Protein AF-A0A6J4J0C6-F1 (afdb_monomer_lite)

InterPro domains:
  IPR027304 Trigger factor/SurA domain superfamily [SSF109998] (29-159)

Organism: NCBI:txid1135996

Radius of gyration: 25.75 Å; chains: 1; bounding box: 66×52×58 Å

Foldseek 3Di:
DDDDPDDVVPPVVVVVVVVPQDDVVQVQFPDDDPPDGHGVVNLVVLLVLLVVLLLVVVQVVCVVVVHHRDDDRDPVVSVVSSVVSSVLVNLLVVLVVVCVVVVNDDDLVNLVVVQVVVVHLCVVQPSPSGDSVVSSSVSSSVVSVVVVCVVCLLVDFDFDDDADDPDDVVVVVLVVVCVVPVVCNVVSRVVRVRDPRPGTPSD

Sequence (203 aa):
MRRLPAVLVSVVALLVLAGCGSGPDRVGAAAVVGDQVIPVEEIQARLRTAVPDLRVAVDQQNASQGTAPGAPIPPALLAQESRRLVTVRVLHTLIAEQSRRDGVVVSPAQVDAALARAGEAEAAARGSGFDPATIRELVGDQIAAAELGRRVFDRLTVTVDYAGTRDRASAEALAARVAADPARAAELFAAQGGGAGAAGLSL

pLDDT: mean 81.56, std 17.25, range [35.56, 97.5]

Structure (mmCIF, N/CA/C/O backbone):
data_AF-A0A6J4J0C6-F1
#
_entry.id   AF-A0A6J4J0C6-F1
#
loop_
_atom_site.group_PDB
_atom_site.id
_atom_site.type_symbol
_atom_site.label_atom_id
_atom_site.label_alt_id
_atom_site.label_comp_id
_atom_site.label_asym_id
_atom_site.label_entity_id
_atom_site.label_seq_id
_atom_site.pdbx_PDB_ins_code
_atom_site.Cartn_x
_atom_site.Cartn_y
_atom_site.Cartn_z
_atom_site.occupancy
_atom_site.B_iso_or_equiv
_atom_site.auth_seq_id
_atom_site.auth_comp_id
_atom_site.auth_asym_id
_atom_site.auth_atom_id
_atom_site.pdbx_PDB_model_num
ATOM 1 N N . MET A 1 1 ? -40.942 -38.488 -36.866 1.00 39.22 1 MET A N 1
ATOM 2 C CA . MET A 1 1 ? -40.080 -37.351 -37.274 1.00 39.22 1 MET A CA 1
ATOM 3 C C . MET A 1 1 ? -40.776 -36.075 -36.816 1.00 39.22 1 MET A C 1
ATOM 5 O O . MET A 1 1 ? -41.974 -36.017 -36.989 1.00 39.22 1 MET A O 1
ATOM 9 N N . ARG A 1 2 ? -40.186 -35.033 -36.241 1.00 41.50 2 ARG A N 1
ATOM 10 C CA . ARG A 1 2 ? -38.843 -34.729 -35.745 1.00 41.50 2 ARG A CA 1
ATOM 11 C C . ARG A 1 2 ? -39.020 -33.352 -35.072 1.00 41.50 2 ARG A C 1
ATOM 13 O O . ARG A 1 2 ? -39.516 -32.451 -35.724 1.00 41.50 2 ARG A O 1
ATOM 20 N N . ARG A 1 3 ? -38.698 -33.277 -33.775 1.00 46.16 3 ARG A N 1
ATOM 21 C CA . ARG A 1 3 ? -38.176 -32.142 -32.978 1.00 46.16 3 ARG A CA 1
ATOM 22 C C . ARG A 1 3 ? -38.535 -30.715 -33.421 1.00 46.16 3 ARG A C 1
ATOM 24 O O . ARG A 1 3 ? -38.139 -30.342 -34.513 1.00 46.16 3 ARG A O 1
ATOM 31 N N . LEU A 1 4 ? -39.081 -29.907 -32.498 1.00 42.84 4 LEU A N 1
ATOM 32 C CA . LEU A 1 4 ? -38.570 -28.560 -32.150 1.00 42.84 4 LEU A CA 1
ATOM 33 C C . LEU A 1 4 ? -39.415 -27.876 -31.042 1.00 42.84 4 LEU A C 1
ATOM 35 O O . LEU A 1 4 ? -40.305 -27.089 -31.345 1.00 42.84 4 LEU A O 1
ATOM 39 N N . PRO A 1 5 ? -39.094 -28.079 -29.751 1.00 49.22 5 PRO A N 1
ATOM 40 C CA . PRO A 1 5 ? -39.309 -27.076 -28.717 1.00 49.22 5 PRO A CA 1
ATOM 41 C C . PRO A 1 5 ? -37.927 -26.615 -28.236 1.00 49.22 5 PRO A C 1
ATOM 43 O O . PRO A 1 5 ? -37.417 -27.093 -27.229 1.00 49.22 5 PRO A O 1
ATOM 46 N N . ALA A 1 6 ? -37.246 -25.778 -29.020 1.00 49.50 6 ALA A N 1
ATOM 47 C CA . ALA A 1 6 ? -35.872 -25.363 -28.707 1.00 49.50 6 ALA A CA 1
ATOM 48 C C . ALA A 1 6 ? -35.544 -23.935 -29.169 1.00 49.50 6 ALA A C 1
ATOM 50 O O . ALA A 1 6 ? -34.407 -23.654 -29.528 1.00 49.50 6 ALA A O 1
ATOM 51 N N . VAL A 1 7 ? -36.531 -23.033 -29.196 1.00 50.28 7 VAL A N 1
ATOM 52 C CA . VAL A 1 7 ? -36.285 -21.627 -29.582 1.00 50.28 7 VAL A CA 1
ATOM 53 C C . VAL A 1 7 ? -36.658 -20.630 -28.478 1.00 50.28 7 VAL A C 1
ATOM 55 O O . VAL A 1 7 ? -36.155 -19.514 -28.483 1.00 50.28 7 VAL A O 1
ATOM 58 N N . LEU A 1 8 ? -37.434 -21.022 -27.457 1.00 45.69 8 LEU A N 1
ATOM 59 C CA . LEU A 1 8 ? -37.843 -20.078 -26.404 1.00 45.69 8 LEU A CA 1
ATOM 60 C C . LEU A 1 8 ? -36.870 -19.943 -25.217 1.00 45.69 8 LEU A C 1
ATOM 62 O O . LEU A 1 8 ? -37.030 -19.035 -24.411 1.00 45.69 8 LEU A O 1
ATOM 66 N N . VAL A 1 9 ? -35.856 -20.807 -25.099 1.00 50.06 9 VAL A N 1
ATOM 67 C CA . VAL A 1 9 ? -34.903 -20.774 -23.965 1.00 50.06 9 VAL A CA 1
ATOM 68 C C . VAL A 1 9 ? -33.715 -19.833 -24.231 1.00 50.06 9 VAL A C 1
ATOM 70 O O . VAL A 1 9 ? -33.003 -19.440 -23.311 1.00 50.06 9 VAL A O 1
ATOM 73 N N . SER A 1 10 ? -33.523 -19.392 -25.475 1.00 46.12 10 SER A N 1
ATOM 74 C CA . SER A 1 10 ? -32.315 -18.663 -25.884 1.00 46.12 10 SER A CA 1
ATOM 75 C C . SER A 1 10 ? -32.323 -17.170 -25.532 1.00 46.12 10 SER A C 1
ATOM 77 O O . SER A 1 10 ? -31.259 -16.565 -25.468 1.00 46.12 10 SER A O 1
ATOM 79 N N . VAL A 1 11 ? -33.490 -16.556 -25.295 1.00 50.84 11 VAL A N 1
ATOM 80 C CA . VAL A 1 11 ? -33.579 -15.098 -25.063 1.00 50.84 11 VAL A CA 1
ATOM 81 C C . VAL A 1 11 ? -33.380 -14.729 -23.588 1.00 50.84 11 VAL A C 1
ATOM 83 O O . VAL A 1 11 ? -32.837 -13.669 -23.291 1.00 50.84 11 VAL A O 1
ATOM 86 N N . VAL A 1 12 ? -33.709 -15.621 -22.647 1.00 50.47 12 VAL A N 1
ATOM 87 C CA . VAL A 1 12 ? -33.483 -15.364 -21.209 1.00 50.47 12 VAL A CA 1
ATOM 88 C C . VAL A 1 12 ? -32.003 -15.522 -20.835 1.00 50.47 12 VAL A C 1
ATOM 90 O O . VAL A 1 12 ? -31.505 -14.793 -19.984 1.00 50.47 12 VAL A O 1
ATOM 93 N N . ALA A 1 13 ? -31.256 -16.391 -21.525 1.00 48.09 13 ALA A N 1
ATOM 94 C CA . ALA A 1 13 ? -29.824 -16.576 -21.273 1.00 48.09 13 ALA A CA 1
ATOM 95 C C . ALA A 1 13 ? -28.965 -15.358 -21.676 1.00 48.09 13 ALA A C 1
ATOM 97 O O . ALA A 1 13 ? -27.902 -15.145 -21.100 1.00 48.09 13 ALA A O 1
ATOM 98 N N . LEU A 1 14 ? -29.431 -14.522 -22.611 1.00 47.88 14 LEU A N 1
ATOM 99 C CA . LEU A 1 14 ? -28.715 -13.311 -23.038 1.00 47.88 14 LEU A CA 1
ATOM 100 C C . LEU A 1 14 ? -28.899 -12.119 -22.084 1.00 47.88 14 LEU A C 1
ATOM 102 O O . LEU A 1 14 ? -28.069 -11.216 -22.086 1.00 47.88 14 LEU A O 1
ATOM 106 N N . LEU A 1 15 ? -29.923 -12.133 -21.223 1.00 49.53 15 LEU A N 1
ATOM 107 C CA . LEU A 1 15 ? -30.125 -11.102 -20.194 1.00 49.53 15 LEU A CA 1
ATOM 108 C C . LEU A 1 15 ? -29.334 -11.368 -18.907 1.00 49.53 15 LEU A C 1
ATOM 110 O O . LEU A 1 15 ? -29.063 -10.434 -18.159 1.00 49.53 15 LEU A O 1
ATOM 114 N N . VAL A 1 16 ? -28.896 -12.609 -18.669 1.00 52.47 16 VAL A N 1
ATOM 115 C CA . VAL A 1 16 ? -28.071 -12.943 -17.493 1.00 52.47 16 VAL A CA 1
ATOM 116 C C . VAL A 1 16 ? -26.576 -12.698 -17.753 1.00 52.47 16 VAL A C 1
ATOM 118 O O . VAL A 1 16 ? -25.822 -12.471 -16.811 1.00 52.47 16 VAL A O 1
ATOM 121 N N . LEU A 1 17 ? -26.136 -12.628 -19.018 1.00 46.81 17 LEU A N 1
ATOM 122 C CA . LEU A 1 17 ? -24.751 -12.258 -19.355 1.00 46.81 17 LEU A CA 1
ATOM 123 C C . LEU A 1 17 ? -24.472 -10.743 -19.316 1.00 46.81 17 LEU A C 1
ATOM 125 O O . LEU A 1 17 ? -23.311 -10.347 -19.351 1.00 46.81 17 LEU A O 1
ATOM 129 N N . ALA A 1 18 ? -25.497 -9.899 -19.169 1.00 52.06 18 ALA A N 1
ATOM 130 C CA . ALA A 1 18 ? -25.337 -8.465 -18.894 1.00 52.06 18 ALA A CA 1
ATOM 131 C C . ALA A 1 18 ? -25.282 -8.144 -17.380 1.00 52.06 18 ALA A C 1
ATOM 133 O O . ALA A 1 18 ? -25.372 -6.987 -16.976 1.00 52.06 18 ALA A O 1
ATOM 134 N N . GLY A 1 19 ? -25.156 -9.171 -16.529 1.00 46.69 19 GLY A N 1
ATOM 135 C CA . GLY A 1 19 ? -25.290 -9.076 -15.073 1.00 46.69 19 GLY A CA 1
ATOM 136 C C . GLY A 1 19 ? -23.993 -9.023 -14.257 1.00 46.69 19 GLY A C 1
ATOM 137 O O . GLY A 1 19 ? -24.065 -9.159 -13.041 1.00 46.69 19 GLY A O 1
ATOM 138 N N . CYS A 1 20 ? -22.818 -8.816 -14.862 1.00 58.88 20 CYS A N 1
ATOM 139 C CA . CYS A 1 20 ? -21.564 -8.596 -14.123 1.00 58.88 20 CYS A CA 1
ATOM 140 C C . CYS A 1 20 ? -21.031 -7.169 -14.345 1.00 58.88 20 CYS A C 1
ATOM 142 O O . CYS A 1 20 ? -20.021 -6.968 -15.008 1.00 58.88 20 CYS A O 1
ATOM 144 N N . GLY A 1 21 ? -21.702 -6.163 -13.771 1.00 46.94 21 GLY A N 1
ATOM 145 C CA . GLY A 1 21 ? -21.047 -4.888 -13.432 1.00 46.94 21 GLY A CA 1
ATOM 146 C C . GLY A 1 21 ? -21.276 -3.668 -14.332 1.00 46.94 21 GLY A C 1
ATOM 147 O O . GLY A 1 21 ? -20.544 -2.695 -14.179 1.00 46.94 21 GLY A O 1
ATOM 148 N N . SER A 1 22 ? -22.275 -3.643 -15.214 1.00 49.81 22 SER A N 1
ATOM 149 C CA . SER A 1 22 ? -22.559 -2.475 -16.067 1.00 49.81 22 SER A CA 1
ATOM 150 C C . SER A 1 22 ? -23.798 -1.696 -15.607 1.00 49.81 22 SER A C 1
ATOM 152 O O . SER A 1 22 ? -24.859 -1.765 -16.224 1.00 49.81 22 SER A O 1
ATOM 154 N N . GLY A 1 23 ? -23.659 -0.952 -14.509 1.00 51.12 23 GLY A N 1
ATOM 155 C CA . GLY A 1 23 ? -24.473 0.247 -14.278 1.00 51.12 23 GLY A CA 1
ATOM 156 C C . GLY A 1 23 ? -23.767 1.462 -14.902 1.00 51.12 23 GLY A C 1
ATOM 157 O O . GLY A 1 23 ? -22.535 1.444 -14.966 1.00 51.12 23 GLY A O 1
ATOM 158 N N . PRO A 1 24 ? -24.486 2.505 -15.357 1.00 53.94 24 PRO A N 1
ATOM 159 C CA . PRO A 1 24 ? -23.884 3.702 -15.964 1.00 53.94 24 PRO A CA 1
ATOM 160 C C . PRO A 1 24 ? -22.833 4.385 -15.066 1.00 53.94 24 PRO A C 1
ATOM 162 O O . PRO A 1 24 ? -21.880 4.954 -15.587 1.00 53.94 24 PRO A O 1
ATOM 165 N N . ASP A 1 25 ? -22.920 4.211 -13.743 1.00 53.59 25 ASP A N 1
ATOM 166 C CA . ASP A 1 25 ? -21.968 4.746 -12.753 1.00 53.59 25 ASP A CA 1
ATOM 167 C C . ASP A 1 25 ? -20.649 3.951 -12.615 1.00 53.59 25 ASP A C 1
ATOM 169 O O . ASP A 1 25 ? -19.835 4.238 -11.739 1.00 53.59 25 ASP A O 1
ATOM 173 N N . ARG A 1 26 ? -20.424 2.911 -13.435 1.00 61.72 26 ARG A N 1
ATOM 174 C CA . ARG A 1 26 ? -19.223 2.042 -13.372 1.00 61.72 26 ARG A CA 1
ATOM 175 C C . ARG A 1 26 ? -18.297 2.178 -14.581 1.00 61.72 26 ARG A C 1
ATOM 177 O O . ARG A 1 26 ? -17.225 1.571 -14.611 1.00 61.72 26 ARG A O 1
ATOM 184 N N . VAL A 1 27 ? -18.693 2.963 -15.579 1.00 72.50 27 VAL A N 1
ATOM 185 C CA . VAL A 1 27 ? -17.840 3.289 -16.727 1.00 72.50 27 VAL A CA 1
ATOM 186 C C . VAL A 1 27 ? -16.704 4.190 -16.235 1.00 72.50 27 VAL A C 1
ATOM 188 O O . VAL A 1 27 ? -16.960 5.211 -15.610 1.00 72.50 27 VAL A O 1
ATOM 191 N N . GLY A 1 28 ? -15.451 3.799 -16.481 1.00 79.31 28 GLY A N 1
ATOM 192 C CA . GLY A 1 28 ? -14.279 4.532 -15.979 1.00 79.31 28 GLY A CA 1
ATOM 193 C C . GLY A 1 28 ? -13.844 4.153 -14.558 1.00 79.31 28 GLY A C 1
ATOM 194 O O . GLY A 1 28 ? -12.989 4.820 -13.988 1.00 79.31 28 GLY A O 1
ATOM 195 N N . ALA A 1 29 ? -14.374 3.073 -13.976 1.00 86.06 29 ALA A N 1
ATOM 196 C CA . ALA A 1 29 ? -13.896 2.559 -12.694 1.00 86.06 29 ALA A CA 1
ATOM 197 C C . ALA A 1 29 ? -12.587 1.762 -12.852 1.00 86.06 29 ALA A C 1
ATOM 199 O O . ALA A 1 29 ? -12.510 0.822 -13.642 1.00 86.06 29 ALA A O 1
ATOM 200 N N . ALA A 1 30 ? -11.570 2.098 -12.059 1.00 87.44 30 ALA A N 1
ATOM 201 C CA . ALA A 1 30 ? -10.378 1.272 -11.873 1.00 87.44 30 ALA A CA 1
ATOM 202 C C . ALA A 1 30 ? -10.638 0.123 -10.889 1.00 87.44 30 ALA A C 1
ATOM 204 O O . ALA A 1 30 ? -10.092 -0.967 -11.047 1.00 87.44 30 ALA A O 1
ATOM 205 N N . ALA A 1 31 ? -11.477 0.365 -9.879 1.00 89.44 31 ALA A N 1
ATOM 206 C CA . ALA A 1 31 ? -11.954 -0.640 -8.937 1.00 89.44 31 ALA A CA 1
ATOM 207 C C . ALA A 1 31 ? -13.282 -0.197 -8.303 1.00 89.44 31 ALA A C 1
ATOM 209 O O . ALA A 1 31 ? -13.615 0.988 -8.291 1.00 89.44 31 ALA A O 1
ATOM 210 N N . VAL A 1 32 ? -14.039 -1.150 -7.758 1.00 87.06 32 VAL A N 1
ATOM 211 C CA . VAL A 1 32 ? -15.246 -0.878 -6.965 1.00 87.06 32 VAL A CA 1
ATOM 212 C C . VAL A 1 32 ? -15.156 -1.658 -5.659 1.00 87.06 32 VAL A C 1
ATOM 214 O O . VAL A 1 32 ? -14.929 -2.867 -5.683 1.00 87.06 32 VAL A O 1
ATOM 217 N N . VAL A 1 33 ? -15.337 -0.973 -4.531 1.00 86.69 33 VAL A N 1
ATOM 218 C CA . VAL A 1 33 ? -15.274 -1.544 -3.181 1.00 86.69 33 VAL A CA 1
ATOM 219 C C . VAL A 1 33 ? -16.583 -1.228 -2.466 1.00 86.69 33 VAL A C 1
ATOM 221 O O . VAL A 1 33 ? -16.817 -0.096 -2.057 1.00 86.69 33 VAL A O 1
ATOM 224 N N . GLY A 1 34 ? -17.456 -2.229 -2.336 1.00 85.50 34 GLY A N 1
ATOM 225 C CA . GLY A 1 34 ? -18.811 -2.014 -1.824 1.00 85.50 34 GLY A CA 1
ATOM 226 C C . GLY A 1 34 ? -19.603 -1.066 -2.730 1.00 85.50 34 GLY A C 1
ATOM 227 O O . GLY A 1 34 ? -19.852 -1.384 -3.896 1.00 85.50 34 GLY A O 1
ATOM 228 N N . ASP A 1 35 ? -19.987 0.083 -2.183 1.00 85.62 35 ASP A N 1
ATOM 229 C CA . ASP A 1 35 ? -20.657 1.192 -2.866 1.00 85.62 35 ASP A CA 1
ATOM 230 C C . ASP A 1 35 ? -19.689 2.275 -3.381 1.00 85.62 35 ASP A C 1
ATOM 232 O O . ASP A 1 35 ? -20.104 3.166 -4.121 1.00 85.62 35 ASP A O 1
ATOM 236 N N . GLN A 1 36 ? -18.398 2.193 -3.047 1.00 87.00 36 GLN A N 1
ATOM 237 C CA . GLN A 1 36 ? -17.400 3.170 -3.471 1.00 87.00 36 GLN A CA 1
ATOM 238 C C . GLN A 1 36 ? -16.774 2.802 -4.814 1.00 87.00 36 GLN A C 1
ATOM 240 O O . GLN A 1 36 ? -16.287 1.687 -5.016 1.00 87.00 36 GLN A O 1
ATOM 245 N N . VAL A 1 37 ? -16.734 3.773 -5.725 1.00 89.56 37 VAL A N 1
ATOM 246 C CA . VAL A 1 37 ? -16.067 3.657 -7.023 1.00 89.56 37 VAL A CA 1
ATOM 247 C C . VAL A 1 37 ? -14.721 4.369 -6.959 1.00 89.56 37 VAL A C 1
ATOM 249 O O . VAL A 1 37 ? -14.646 5.535 -6.582 1.00 89.56 37 VAL A O 1
ATOM 252 N N . ILE A 1 38 ? -13.661 3.668 -7.354 1.00 90.38 38 ILE A N 1
ATOM 253 C CA . ILE A 1 38 ? -12.323 4.230 -7.538 1.00 90.38 38 ILE A CA 1
ATOM 254 C C . ILE A 1 38 ? -12.170 4.531 -9.033 1.00 90.38 38 ILE A C 1
ATOM 256 O O . ILE A 1 38 ? -12.097 3.582 -9.819 1.00 90.38 38 ILE A O 1
ATOM 260 N N . PRO A 1 39 ? -12.141 5.805 -9.456 1.00 93.19 39 PRO A N 1
ATOM 261 C CA . PRO A 1 39 ? -12.090 6.160 -10.870 1.00 93.19 39 PRO A CA 1
ATOM 262 C C . PRO A 1 39 ? -10.685 5.968 -11.458 1.00 93.19 39 PRO A C 1
ATOM 264 O O . PRO A 1 39 ? -9.669 6.144 -10.779 1.00 93.19 39 PRO A O 1
ATOM 267 N N . VAL A 1 40 ? -10.613 5.633 -12.747 1.00 92.69 40 VAL A N 1
ATOM 268 C CA . VAL A 1 40 ? -9.353 5.500 -13.498 1.00 92.69 40 VAL A CA 1
ATOM 269 C C . VAL A 1 40 ? -8.580 6.817 -13.505 1.00 92.69 40 VAL A C 1
ATOM 271 O O . VAL A 1 40 ? -7.353 6.806 -13.428 1.00 92.69 40 VAL A O 1
ATOM 274 N N . GLU A 1 41 ? -9.275 7.949 -13.532 1.00 93.31 41 GLU A N 1
ATOM 275 C CA . GLU A 1 41 ? -8.688 9.288 -13.541 1.00 93.31 41 GLU A CA 1
ATOM 276 C C . GLU A 1 41 ? -7.859 9.558 -12.278 1.00 93.31 41 GLU A C 1
ATOM 278 O O . GLU A 1 41 ? -6.794 10.176 -12.365 1.00 93.31 41 GLU A O 1
ATOM 283 N N . GLU A 1 42 ? -8.297 9.053 -11.117 1.00 92.62 42 GLU A N 1
ATOM 284 C CA . GLU A 1 42 ? -7.536 9.158 -9.865 1.00 92.62 42 GLU A CA 1
ATOM 285 C C . GLU A 1 42 ? -6.214 8.387 -9.980 1.00 92.62 42 GLU A C 1
ATOM 287 O O . GLU A 1 42 ? -5.144 8.913 -9.666 1.00 92.62 42 GLU A O 1
ATOM 292 N N . ILE A 1 43 ? -6.266 7.158 -10.499 1.00 93.81 43 ILE A N 1
ATOM 293 C CA . ILE A 1 43 ? -5.076 6.319 -10.685 1.00 93.81 43 ILE A CA 1
ATOM 294 C C . ILE A 1 43 ? -4.120 6.949 -11.696 1.00 93.81 43 ILE A C 1
ATOM 296 O O . ILE A 1 43 ? -2.913 6.981 -11.467 1.00 93.81 43 ILE A O 1
ATOM 300 N N . GLN A 1 44 ? -4.641 7.508 -12.788 1.00 93.19 44 GLN A N 1
ATOM 301 C CA . GLN A 1 44 ? -3.835 8.220 -13.777 1.00 93.19 44 GLN A CA 1
ATOM 302 C C . GLN A 1 44 ? -3.180 9.479 -13.197 1.00 93.19 44 GLN A C 1
ATOM 304 O O . GLN A 1 44 ? -2.055 9.806 -13.576 1.00 93.19 44 GLN A O 1
ATOM 309 N N . ALA A 1 45 ? -3.856 10.198 -12.296 1.00 93.25 45 ALA A N 1
ATOM 310 C CA . ALA A 1 45 ? -3.275 11.345 -11.604 1.00 93.25 45 ALA A CA 1
ATOM 311 C C . ALA A 1 45 ? -2.123 10.924 -10.686 1.00 93.25 45 ALA A C 1
ATOM 313 O O . ALA A 1 45 ? -1.032 11.480 -10.797 1.00 93.25 45 ALA A O 1
ATOM 314 N N . ARG A 1 46 ? -2.326 9.886 -9.867 1.00 92.75 46 ARG A N 1
ATOM 315 C CA . ARG A 1 46 ? -1.271 9.329 -9.006 1.00 92.75 46 ARG A CA 1
ATOM 316 C C . ARG A 1 46 ? -0.100 8.775 -9.823 1.00 92.75 46 ARG A C 1
ATOM 318 O O . ARG A 1 46 ? 1.053 9.007 -9.481 1.00 92.75 46 ARG A O 1
ATOM 325 N N . LEU A 1 47 ? -0.374 8.123 -10.954 1.00 94.25 47 LEU A N 1
ATOM 326 C CA . LEU A 1 47 ? 0.674 7.632 -11.848 1.00 94.25 47 LEU A CA 1
ATOM 327 C C . LEU A 1 47 ? 1.505 8.784 -12.422 1.00 94.25 47 LEU A C 1
ATOM 329 O O . LEU A 1 47 ? 2.725 8.674 -12.486 1.00 94.25 47 LEU A O 1
ATOM 333 N N . ARG A 1 48 ? 0.878 9.908 -12.794 1.00 94.31 48 ARG A N 1
ATOM 334 C CA . ARG A 1 48 ? 1.602 11.113 -13.237 1.00 94.31 48 ARG A CA 1
ATOM 335 C C . ARG A 1 48 ? 2.537 11.655 -12.153 1.00 94.31 48 ARG A C 1
ATOM 337 O O . ARG A 1 48 ? 3.642 12.066 -12.492 1.00 94.31 48 ARG A O 1
ATOM 344 N N . THR A 1 49 ? 2.129 11.605 -10.885 1.00 92.69 49 THR A N 1
ATOM 345 C CA . THR A 1 49 ? 2.988 11.949 -9.739 1.00 92.69 49 THR A CA 1
ATOM 346 C C . THR A 1 49 ? 4.163 10.979 -9.587 1.00 92.69 49 THR A C 1
ATOM 348 O O . THR A 1 49 ? 5.266 11.416 -9.283 1.00 92.69 49 THR A O 1
ATOM 351 N N . ALA A 1 50 ? 3.960 9.686 -9.856 1.00 92.25 50 ALA A N 1
ATOM 352 C CA . ALA A 1 50 ? 4.996 8.661 -9.721 1.00 92.25 50 ALA A CA 1
ATOM 353 C C . ALA A 1 50 ? 6.022 8.641 -10.873 1.00 92.25 50 ALA A C 1
ATOM 355 O O . ALA A 1 50 ? 7.158 8.206 -10.690 1.00 92.25 50 ALA A O 1
ATOM 356 N N . VAL A 1 51 ? 5.646 9.096 -12.075 1.00 94.19 51 VAL A N 1
ATOM 357 C CA . VAL A 1 51 ? 6.484 9.015 -13.290 1.00 94.19 51 VAL A CA 1
ATOM 358 C C . VAL A 1 51 ? 7.903 9.591 -13.130 1.00 94.19 51 VAL A C 1
ATOM 360 O O . VAL A 1 51 ? 8.831 8.949 -13.630 1.00 94.19 51 VAL A O 1
ATOM 363 N N . PRO A 1 52 ? 8.128 10.750 -12.481 1.00 92.75 52 PRO A N 1
ATOM 364 C CA . PRO A 1 52 ? 9.476 11.266 -12.247 1.00 92.75 52 PRO A CA 1
ATOM 365 C C . PRO A 1 52 ? 10.359 10.297 -11.450 1.00 92.75 52 PRO A C 1
ATOM 367 O O . PRO A 1 52 ? 11.487 10.028 -11.859 1.00 92.75 52 PRO A O 1
ATOM 370 N N . ASP A 1 53 ? 9.830 9.703 -10.381 1.00 91.06 53 ASP A N 1
ATOM 371 C CA . ASP A 1 53 ? 10.562 8.733 -9.559 1.00 91.06 53 ASP A CA 1
ATOM 372 C C . ASP A 1 53 ? 10.833 7.438 -10.337 1.00 91.06 53 ASP A C 1
ATOM 374 O O . ASP A 1 53 ? 11.950 6.914 -10.321 1.00 91.06 53 ASP A O 1
ATOM 378 N N . LEU A 1 54 ? 9.847 6.960 -11.108 1.00 91.25 54 LEU A N 1
ATOM 379 C CA . LEU A 1 54 ? 10.031 5.813 -12.003 1.00 91.25 54 LEU A CA 1
ATOM 380 C C . LEU A 1 54 ? 11.128 6.070 -13.040 1.00 91.25 54 LEU A C 1
ATOM 382 O O . LEU A 1 54 ? 11.890 5.161 -13.365 1.00 91.25 54 LEU A O 1
ATOM 386 N N . ARG A 1 55 ? 11.220 7.296 -13.569 1.00 92.19 55 ARG A N 1
ATOM 387 C CA . ARG A 1 55 ? 12.270 7.671 -14.522 1.00 92.19 55 ARG A CA 1
ATOM 388 C C . ARG A 1 55 ? 13.646 7.546 -13.888 1.00 92.19 55 ARG A C 1
ATOM 390 O O . ARG A 1 55 ? 14.516 6.915 -14.477 1.00 92.19 55 ARG A O 1
ATOM 397 N N . VAL A 1 56 ? 13.813 8.100 -12.688 1.00 90.69 56 VAL A N 1
ATOM 398 C CA . VAL A 1 56 ? 15.072 8.021 -11.939 1.00 90.69 56 VAL A CA 1
ATOM 399 C C . VAL A 1 56 ? 15.461 6.562 -11.697 1.00 90.69 56 VAL A C 1
ATOM 401 O O . VAL A 1 56 ? 16.606 6.192 -11.948 1.00 90.69 56 VAL A O 1
ATOM 404 N N . ALA A 1 57 ? 14.514 5.714 -11.284 1.00 88.31 57 ALA A N 1
ATOM 405 C CA . ALA A 1 57 ? 14.768 4.290 -11.069 1.00 88.31 57 ALA A CA 1
ATOM 406 C C . ALA A 1 57 ? 15.195 3.565 -12.360 1.00 88.31 57 ALA A C 1
ATOM 408 O O . ALA A 1 57 ? 16.154 2.791 -12.352 1.00 88.31 57 ALA A O 1
ATOM 409 N N . VAL A 1 58 ? 14.526 3.846 -13.485 1.00 91.00 58 VAL A N 1
ATOM 410 C CA . VAL A 1 58 ? 14.883 3.286 -14.799 1.00 91.00 58 VAL A CA 1
ATOM 411 C C . VAL A 1 58 ? 16.272 3.750 -15.236 1.00 91.00 58 VAL A C 1
ATOM 413 O O . VAL A 1 58 ? 17.074 2.929 -15.674 1.00 91.00 58 VAL A O 1
ATOM 416 N N . ASP A 1 59 ? 16.593 5.033 -15.087 1.00 91.56 59 ASP A N 1
ATOM 417 C CA . ASP A 1 59 ? 17.902 5.569 -15.467 1.00 91.56 59 ASP A CA 1
ATOM 418 C C . ASP A 1 59 ? 19.031 4.982 -14.606 1.00 91.56 59 ASP A C 1
ATOM 420 O O . ASP A 1 59 ? 20.085 4.630 -15.136 1.00 91.56 59 ASP A O 1
ATOM 424 N N . GLN A 1 60 ? 18.804 4.781 -13.305 1.00 89.44 60 GLN A N 1
ATOM 425 C CA . GLN A 1 60 ? 19.756 4.099 -12.419 1.00 89.44 60 GLN A CA 1
ATOM 426 C C . GLN A 1 60 ? 19.977 2.635 -12.827 1.00 89.44 60 GLN A C 1
ATOM 428 O O . GLN A 1 60 ? 21.116 2.165 -12.873 1.00 89.44 60 GLN A O 1
ATOM 433 N N . GLN A 1 61 ? 18.902 1.919 -13.165 1.00 87.94 61 GLN A N 1
ATOM 434 C CA . GLN A 1 61 ? 18.981 0.540 -13.647 1.00 87.94 61 GLN A CA 1
ATOM 435 C C . GLN A 1 61 ? 19.653 0.437 -15.028 1.00 87.94 61 GLN A C 1
ATOM 437 O O . GLN A 1 61 ? 20.314 -0.557 -15.329 1.00 87.94 61 GLN A O 1
ATOM 442 N N . ASN A 1 62 ? 19.492 1.441 -15.884 1.00 89.38 62 ASN A N 1
ATOM 443 C CA . ASN A 1 62 ? 20.153 1.494 -17.185 1.00 89.38 62 ASN A CA 1
ATOM 444 C C . ASN A 1 62 ? 21.645 1.799 -17.038 1.00 89.38 62 ASN A C 1
ATOM 446 O O . ASN A 1 62 ? 22.468 1.147 -17.682 1.00 89.38 62 ASN A O 1
ATOM 450 N N . ALA A 1 63 ? 22.003 2.723 -16.144 1.00 89.00 63 ALA A N 1
ATOM 451 C CA . ALA A 1 63 ? 23.390 3.063 -15.853 1.00 89.00 63 ALA A CA 1
ATOM 452 C C . ALA A 1 63 ? 24.181 1.850 -15.334 1.00 89.00 63 ALA A C 1
ATOM 454 O O . ALA A 1 63 ? 25.313 1.631 -15.765 1.00 89.00 63 ALA A O 1
ATOM 455 N N . SER A 1 64 ? 23.578 1.008 -14.483 1.00 88.88 64 SER A N 1
ATOM 456 C CA . SER A 1 64 ? 24.215 -0.233 -14.009 1.00 88.88 64 SER A CA 1
ATOM 457 C C . SER A 1 64 ? 24.411 -1.285 -15.110 1.00 88.88 64 SER A C 1
ATOM 459 O O . SER A 1 64 ? 25.251 -2.171 -14.970 1.00 88.88 64 SER A O 1
ATOM 461 N N . GLN A 1 65 ? 23.694 -1.156 -16.228 1.00 88.50 65 GLN A N 1
ATOM 462 C CA . GLN A 1 65 ? 23.817 -1.993 -17.424 1.00 88.50 65 GLN A CA 1
ATOM 463 C C . GLN A 1 65 ? 24.625 -1.315 -18.550 1.00 88.50 65 GLN A C 1
ATOM 465 O O . GLN A 1 65 ? 24.640 -1.807 -19.676 1.00 88.50 65 GLN A O 1
ATOM 470 N N . GLY A 1 66 ? 25.282 -0.178 -18.283 1.00 85.75 66 GLY A N 1
ATOM 471 C CA . GLY A 1 66 ? 26.077 0.556 -19.277 1.00 85.75 66 GLY A CA 1
ATOM 472 C C . GLY A 1 66 ? 25.252 1.253 -20.366 1.00 85.75 66 GLY A C 1
ATOM 473 O O . GLY A 1 66 ? 25.786 1.604 -21.416 1.00 85.75 66 GLY A O 1
ATOM 474 N N . THR A 1 67 ? 23.952 1.448 -20.137 1.00 86.94 67 THR A N 1
ATOM 475 C CA . THR A 1 67 ? 23.034 2.122 -21.064 1.00 86.94 67 THR A CA 1
ATOM 476 C C . THR A 1 67 ? 22.891 3.599 -20.689 1.00 86.94 67 THR A C 1
ATOM 478 O O . THR A 1 67 ? 22.804 3.943 -19.511 1.00 86.94 67 THR A O 1
ATOM 481 N N . ALA A 1 68 ? 22.864 4.485 -21.691 1.00 81.44 68 ALA A N 1
ATOM 482 C CA . ALA A 1 68 ? 22.705 5.923 -21.477 1.00 81.44 68 ALA A CA 1
ATOM 483 C C . ALA A 1 68 ? 21.322 6.271 -20.873 1.00 81.44 68 ALA A C 1
ATOM 485 O O . ALA A 1 68 ? 20.329 5.614 -21.204 1.00 81.44 68 ALA A O 1
ATOM 486 N N . PRO A 1 69 ? 21.236 7.305 -20.013 1.00 85.69 69 PRO A N 1
ATOM 487 C CA . PRO A 1 69 ? 19.971 7.753 -19.431 1.00 85.69 69 PRO A CA 1
ATOM 488 C C . PRO A 1 69 ? 19.014 8.320 -20.491 1.00 85.69 69 PRO A C 1
ATOM 490 O O . PRO A 1 69 ? 19.436 8.752 -21.565 1.00 85.69 69 PRO A O 1
ATOM 493 N N . GLY A 1 70 ? 17.717 8.349 -20.175 1.00 82.81 70 GLY A N 1
ATOM 494 C CA . GLY A 1 70 ? 16.676 8.919 -21.041 1.00 82.81 70 GLY A CA 1
ATOM 495 C C . GLY A 1 70 ? 15.903 7.901 -21.885 1.00 82.81 70 GLY A C 1
ATOM 496 O O . GLY A 1 70 ? 15.052 8.291 -22.690 1.00 82.81 70 GLY A O 1
ATOM 497 N N . ALA A 1 71 ? 16.135 6.600 -21.691 1.00 85.12 71 ALA A N 1
ATOM 498 C CA . ALA A 1 71 ? 15.331 5.557 -22.325 1.00 85.12 71 ALA A CA 1
ATOM 499 C C . ALA A 1 71 ? 13.852 5.646 -21.879 1.00 85.12 71 ALA A C 1
ATOM 501 O O . ALA A 1 71 ? 13.591 5.962 -20.714 1.00 85.12 71 ALA A O 1
ATOM 502 N N . PRO A 1 72 ? 12.866 5.374 -22.760 1.00 88.00 72 PRO A N 1
ATOM 503 C CA . PRO A 1 72 ? 11.446 5.346 -22.398 1.00 88.00 72 PRO A CA 1
ATOM 504 C C . PRO A 1 72 ? 11.151 4.396 -21.228 1.00 88.00 72 PRO A C 1
ATOM 506 O O . PRO A 1 72 ? 11.739 3.320 -21.142 1.00 88.00 72 PRO A O 1
ATOM 509 N N . ILE A 1 73 ? 10.201 4.759 -20.354 1.00 90.69 73 ILE A N 1
ATOM 510 C CA . ILE A 1 73 ? 9.750 3.853 -19.287 1.00 90.69 73 ILE A CA 1
ATOM 511 C C . ILE A 1 73 ? 9.068 2.642 -19.944 1.00 90.69 73 ILE A C 1
ATOM 513 O O . ILE A 1 73 ? 8.150 2.836 -20.749 1.00 90.69 73 ILE A O 1
ATOM 517 N N . PRO A 1 74 ? 9.465 1.402 -19.607 1.00 91.31 74 PRO A N 1
ATOM 518 C CA . PRO A 1 74 ? 8.843 0.210 -20.166 1.00 91.31 74 PRO A CA 1
ATOM 519 C C . PRO A 1 74 ? 7.334 0.150 -19.863 1.00 91.31 74 PRO A C 1
ATOM 521 O O . PRO A 1 74 ? 6.939 0.367 -18.712 1.00 91.31 74 PRO A O 1
ATOM 524 N N . PRO A 1 75 ? 6.474 -0.238 -20.827 1.00 92.00 75 PRO A N 1
ATOM 525 C CA . PRO A 1 75 ? 5.034 -0.382 -20.591 1.00 92.00 75 PRO A CA 1
ATOM 526 C C . PRO A 1 75 ? 4.697 -1.338 -19.439 1.00 92.00 75 PRO A C 1
ATOM 528 O O . PRO A 1 75 ? 3.754 -1.106 -18.686 1.00 92.00 75 PRO A O 1
ATOM 531 N N . ALA A 1 76 ? 5.498 -2.394 -19.263 1.00 91.56 76 ALA A N 1
ATOM 532 C CA . ALA A 1 76 ? 5.335 -3.353 -18.173 1.00 91.56 76 ALA A CA 1
ATOM 533 C C . ALA A 1 76 ? 5.505 -2.708 -16.787 1.00 91.56 76 ALA A C 1
ATOM 535 O O . ALA A 1 76 ? 4.767 -3.045 -15.861 1.00 91.56 76 ALA A O 1
ATOM 536 N N . LEU A 1 77 ? 6.431 -1.755 -16.661 1.00 91.62 77 LEU A N 1
ATOM 537 C CA . LEU A 1 77 ? 6.706 -1.053 -15.411 1.00 91.62 77 LEU A CA 1
ATOM 538 C C . LEU A 1 77 ? 5.587 -0.053 -15.086 1.00 91.62 77 LEU A C 1
ATOM 540 O O . LEU A 1 77 ? 5.113 -0.016 -13.955 1.00 91.62 77 LEU A O 1
ATOM 544 N N . LEU A 1 78 ? 5.062 0.658 -16.090 1.00 93.19 78 LEU A N 1
ATOM 545 C CA . LEU A 1 78 ? 3.863 1.494 -15.925 1.00 93.19 78 LEU A CA 1
ATOM 546 C C . LEU A 1 78 ? 2.636 0.669 -15.513 1.00 93.19 78 LEU A C 1
ATOM 548 O O . LEU A 1 78 ? 1.873 1.081 -14.640 1.00 93.19 78 LEU A O 1
ATOM 552 N N . ALA A 1 79 ? 2.448 -0.512 -16.111 1.00 91.62 79 ALA A N 1
ATOM 553 C CA . ALA A 1 79 ? 1.361 -1.417 -15.745 1.00 91.62 79 ALA A CA 1
ATOM 554 C C . ALA A 1 79 ? 1.519 -1.958 -14.314 1.00 91.62 79 ALA A C 1
ATOM 556 O O . ALA A 1 79 ? 0.533 -2.091 -13.589 1.00 91.62 79 ALA A O 1
ATOM 557 N N . GLN A 1 80 ? 2.749 -2.264 -13.893 1.00 93.62 80 GLN A N 1
ATOM 558 C CA . GLN A 1 80 ? 3.046 -2.667 -12.520 1.00 93.62 80 GLN A CA 1
ATOM 559 C C . GLN A 1 80 ? 2.734 -1.546 -11.527 1.00 93.62 80 GLN A C 1
ATOM 561 O O . GLN A 1 80 ? 2.043 -1.806 -10.542 1.00 93.62 80 GLN A O 1
ATOM 566 N N . GLU A 1 81 ? 3.172 -0.319 -11.807 1.00 93.56 81 GLU A N 1
ATOM 567 C CA . GLU A 1 81 ? 2.902 0.816 -10.925 1.00 93.56 81 GLU A CA 1
ATOM 568 C C . GLU A 1 81 ? 1.405 1.133 -10.862 1.00 93.56 81 GLU A C 1
ATOM 570 O O . GLU A 1 81 ? 0.849 1.303 -9.784 1.00 93.56 81 GLU A O 1
ATOM 575 N N . SER A 1 82 ? 0.703 1.079 -11.995 1.00 92.69 82 SER A N 1
ATOM 576 C CA . SER A 1 82 ? -0.755 1.257 -12.028 1.00 92.69 82 SER A CA 1
ATOM 577 C C . SER A 1 82 ? -1.473 0.247 -11.126 1.00 92.69 82 SER A C 1
ATOM 579 O O . SER A 1 82 ? -2.352 0.621 -10.353 1.00 92.69 82 SER A O 1
ATOM 581 N N . ARG A 1 83 ? -1.074 -1.034 -11.172 1.00 93.81 83 ARG A N 1
ATOM 582 C CA . ARG A 1 83 ? -1.625 -2.067 -10.279 1.00 93.81 83 ARG A CA 1
ATOM 583 C C . ARG A 1 83 ? -1.320 -1.773 -8.816 1.00 93.81 83 ARG A C 1
ATOM 585 O O . ARG A 1 83 ? -2.210 -1.912 -7.985 1.00 93.81 83 ARG A O 1
ATOM 592 N N . ARG A 1 84 ? -0.094 -1.348 -8.501 1.00 94.12 84 ARG A N 1
ATOM 593 C CA . ARG A 1 84 ? 0.285 -0.946 -7.141 1.00 94.12 84 ARG A CA 1
ATOM 594 C C . ARG A 1 84 ? -0.609 0.188 -6.633 1.00 94.12 84 ARG A C 1
ATOM 596 O O . ARG A 1 84 ? -1.133 0.080 -5.528 1.00 94.12 84 ARG A O 1
ATOM 603 N N . LEU A 1 85 ? -0.819 1.231 -7.435 1.00 94.25 85 LEU A N 1
ATOM 604 C CA . LEU A 1 85 ? -1.655 2.382 -7.081 1.00 94.25 85 LEU A CA 1
ATOM 605 C C . LEU A 1 85 ? -3.121 1.991 -6.855 1.00 94.25 85 LEU A C 1
ATOM 607 O O . LEU A 1 85 ? -3.726 2.429 -5.878 1.00 94.25 85 LEU A O 1
ATOM 611 N N . VAL A 1 86 ? -3.675 1.121 -7.708 1.00 94.81 86 VAL A N 1
ATOM 612 C CA . VAL A 1 86 ? -5.023 0.563 -7.507 1.00 94.81 86 VAL A CA 1
ATOM 613 C C . VAL A 1 86 ? -5.094 -0.218 -6.198 1.00 94.81 86 VAL A C 1
ATOM 615 O O . VAL A 1 86 ? -6.006 0.015 -5.410 1.00 94.81 86 VAL A O 1
ATOM 618 N N . THR A 1 87 ? -4.129 -1.102 -5.929 1.00 94.38 87 THR A N 1
ATOM 619 C CA . THR A 1 87 ? -4.084 -1.889 -4.687 1.00 94.38 87 THR A CA 1
ATOM 620 C C . THR A 1 87 ? -4.045 -0.995 -3.456 1.00 94.38 87 THR A C 1
ATOM 622 O O . THR A 1 87 ? -4.826 -1.201 -2.532 1.00 94.38 87 THR A O 1
ATOM 625 N N . VAL A 1 88 ? -3.177 0.018 -3.451 1.00 94.12 88 VAL A N 1
ATOM 626 C CA . VAL A 1 88 ? -3.088 0.992 -2.356 1.00 94.12 88 VAL A CA 1
ATOM 627 C C . VAL A 1 88 ? -4.436 1.672 -2.129 1.00 94.12 88 VAL A C 1
ATOM 629 O O . VAL A 1 88 ? -4.906 1.737 -0.996 1.00 94.12 88 VAL A O 1
ATOM 632 N N . ARG A 1 89 ? -5.102 2.115 -3.200 1.00 95.19 89 ARG A N 1
ATOM 633 C CA . ARG A 1 89 ? -6.390 2.800 -3.087 1.00 95.19 89 ARG A CA 1
ATOM 634 C C . ARG A 1 89 ? -7.512 1.883 -2.601 1.00 95.19 89 ARG A C 1
ATOM 636 O O . ARG A 1 89 ? -8.304 2.288 -1.758 1.00 95.19 89 ARG A O 1
ATOM 643 N N . VAL A 1 90 ? -7.556 0.642 -3.082 1.00 95.94 90 VAL A N 1
ATOM 644 C CA . VAL A 1 90 ? -8.506 -0.372 -2.602 1.00 95.94 90 VAL A CA 1
ATOM 645 C C . VAL A 1 90 ? -8.295 -0.647 -1.114 1.00 95.94 90 VAL A C 1
ATOM 647 O O . VAL A 1 90 ? -9.265 -0.668 -0.360 1.00 95.94 90 VAL A O 1
ATOM 650 N N . LEU A 1 91 ? -7.044 -0.821 -0.676 1.00 95.88 91 LEU A N 1
ATOM 651 C CA . LEU A 1 91 ? -6.722 -1.050 0.734 1.00 95.88 91 LEU A CA 1
ATOM 652 C C . LEU A 1 91 ? -7.127 0.135 1.607 1.00 95.88 91 LEU A C 1
ATOM 654 O O . LEU A 1 91 ? -7.773 -0.081 2.627 1.00 95.88 91 LEU A O 1
ATOM 658 N N . HIS A 1 92 ? -6.830 1.361 1.180 1.00 96.12 92 HIS A N 1
ATOM 659 C CA . HIS A 1 92 ? -7.278 2.572 1.862 1.00 96.12 92 HIS A CA 1
ATOM 660 C C . HIS A 1 92 ? -8.801 2.574 2.064 1.00 96.12 92 HIS A C 1
ATOM 662 O O . HIS A 1 92 ? -9.288 2.743 3.181 1.00 96.12 92 HIS A O 1
ATOM 668 N N . THR A 1 93 ? -9.573 2.306 1.004 1.00 95.44 93 THR A N 1
ATOM 669 C CA . THR A 1 93 ? -11.039 2.245 1.092 1.00 95.44 93 THR A CA 1
ATOM 670 C C . THR A 1 93 ? -11.521 1.152 2.049 1.00 95.44 93 THR A C 1
ATOM 672 O O . THR A 1 93 ? -12.429 1.394 2.846 1.00 95.44 93 THR A O 1
ATOM 675 N N . LEU A 1 94 ? -10.915 -0.038 2.006 1.00 95.56 94 LEU A N 1
ATOM 676 C CA . LEU A 1 94 ? -11.262 -1.145 2.901 1.00 95.56 94 LEU A CA 1
ATOM 677 C C . LEU A 1 94 ? -10.952 -0.820 4.366 1.00 95.56 94 LEU A C 1
ATOM 679 O O . LEU A 1 94 ? -11.786 -1.068 5.235 1.00 95.56 94 LEU A O 1
ATOM 683 N N . ILE A 1 95 ? -9.781 -0.241 4.640 1.00 95.88 95 ILE A N 1
ATOM 684 C CA . ILE A 1 95 ? -9.365 0.164 5.986 1.00 95.88 95 ILE A CA 1
ATOM 685 C C . ILE A 1 95 ? -10.288 1.259 6.511 1.00 95.88 95 ILE A C 1
ATOM 687 O O . ILE A 1 95 ? -10.743 1.169 7.651 1.00 95.88 95 ILE A O 1
ATOM 691 N N . ALA A 1 96 ? -10.615 2.260 5.693 1.00 95.00 96 ALA A N 1
ATOM 692 C CA . ALA A 1 96 ? -11.516 3.338 6.077 1.00 95.00 96 ALA A CA 1
ATOM 693 C C . ALA A 1 96 ? -12.925 2.815 6.396 1.00 95.00 96 ALA A C 1
ATOM 695 O O . ALA A 1 96 ? -13.505 3.186 7.417 1.00 95.00 96 ALA A O 1
ATOM 696 N N . GLU A 1 97 ? -13.472 1.929 5.561 1.00 94.75 97 GLU A N 1
ATOM 697 C CA . GLU A 1 97 ? -14.786 1.327 5.797 1.00 94.75 97 GLU A CA 1
ATOM 698 C C . GLU A 1 97 ? -14.797 0.457 7.056 1.00 94.75 97 GLU A C 1
ATOM 700 O O . GLU A 1 97 ? -15.691 0.593 7.892 1.00 94.75 97 GLU A O 1
ATOM 705 N N . GLN A 1 98 ? -13.787 -0.394 7.245 1.00 94.31 98 GLN A N 1
ATOM 706 C CA . GLN A 1 98 ? -13.705 -1.222 8.444 1.00 94.31 98 GLN A CA 1
ATOM 707 C C . GLN A 1 98 ? -13.504 -0.369 9.706 1.00 94.31 98 GLN A C 1
ATOM 709 O O . GLN A 1 98 ? -14.138 -0.618 10.729 1.00 94.31 98 GLN A O 1
ATOM 714 N N . SER A 1 99 ? -12.696 0.690 9.623 1.00 95.00 99 SER A N 1
ATOM 715 C CA . SER A 1 99 ? -12.489 1.629 10.730 1.00 95.00 99 SER A CA 1
ATOM 716 C C . SER A 1 99 ? -13.784 2.334 11.124 1.00 95.00 99 SER A C 1
ATOM 718 O O . SER A 1 99 ? -14.068 2.450 12.315 1.00 95.00 99 SER A O 1
ATOM 720 N N . ARG A 1 100 ? -14.617 2.740 10.151 1.00 94.25 100 ARG A N 1
ATOM 721 C CA . ARG A 1 100 ? -15.954 3.292 10.427 1.00 94.25 100 ARG A CA 1
ATOM 722 C C . ARG A 1 100 ? -16.844 2.296 11.165 1.00 94.25 100 ARG A C 1
ATOM 724 O O . ARG A 1 100 ? -17.480 2.678 12.143 1.00 94.25 100 ARG A O 1
ATOM 731 N N . ARG A 1 101 ? -16.884 1.039 10.711 1.00 93.38 101 ARG A N 1
ATOM 732 C CA . ARG A 1 101 ? -17.706 -0.020 11.325 1.00 93.38 101 ARG A CA 1
ATOM 733 C C . ARG A 1 101 ? -17.297 -0.307 12.766 1.00 93.38 101 ARG A C 1
ATOM 735 O O . ARG A 1 101 ? -18.162 -0.462 13.622 1.00 93.38 101 ARG A O 1
ATOM 742 N N . ASP A 1 102 ? -15.995 -0.315 13.032 1.00 93.56 102 ASP A N 1
ATOM 743 C CA . ASP A 1 102 ? -15.446 -0.674 14.339 1.00 93.56 102 ASP A CA 1
ATOM 744 C C . ASP A 1 102 ? -15.206 0.543 15.251 1.00 93.56 102 ASP A C 1
ATOM 746 O O . ASP A 1 102 ? -14.760 0.393 16.393 1.00 93.56 102 ASP A O 1
ATOM 750 N N . GLY A 1 103 ? -15.484 1.761 14.780 1.00 95.00 103 GLY A N 1
ATOM 751 C CA . GLY A 1 103 ? -15.225 2.993 15.527 1.00 95.00 103 GLY A CA 1
ATOM 752 C C . GLY A 1 103 ? -13.736 3.229 15.803 1.00 95.00 103 GLY A C 1
ATOM 753 O O . GLY A 1 103 ? -13.373 3.730 16.866 1.00 95.00 103 GLY A O 1
ATOM 754 N N . VAL A 1 104 ? -12.859 2.825 14.881 1.00 95.56 104 VAL A N 1
ATOM 755 C CA . VAL A 1 104 ? -11.430 3.157 14.920 1.00 95.56 104 VAL A CA 1
ATOM 756 C C . VAL A 1 104 ? -11.243 4.555 14.342 1.00 95.56 104 VAL A C 1
ATOM 758 O O . VAL A 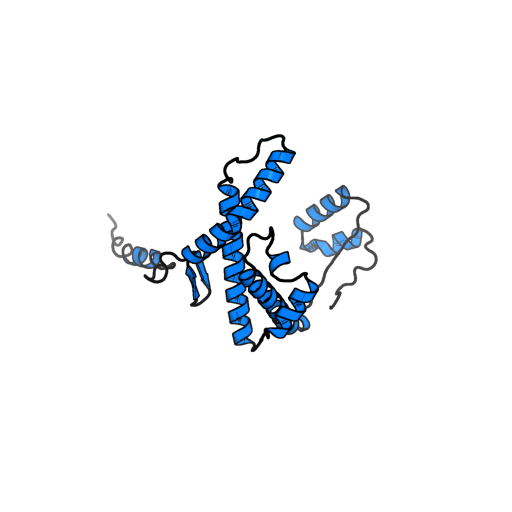1 104 ? -11.640 4.834 13.213 1.00 95.56 104 VAL A O 1
ATOM 761 N N . VAL A 1 105 ? -10.628 5.439 15.126 1.00 95.12 105 VAL A N 1
ATOM 762 C CA . VAL A 1 105 ? -10.347 6.823 14.735 1.00 95.12 105 VAL A CA 1
ATOM 763 C C . VAL A 1 105 ? -8.858 7.078 14.900 1.00 95.12 105 VAL A C 1
ATOM 765 O O . VAL A 1 105 ? -8.314 6.908 15.990 1.00 95.12 105 VAL A O 1
ATOM 768 N N . VAL A 1 106 ? -8.210 7.508 13.819 1.00 96.44 106 VAL A N 1
ATOM 769 C CA . VAL A 1 106 ? -6.813 7.949 13.829 1.00 96.44 106 VAL A CA 1
ATOM 770 C C . VAL A 1 106 ? -6.793 9.470 13.853 1.00 96.44 106 VAL A C 1
ATOM 772 O O . VAL A 1 106 ? -7.307 10.126 12.950 1.00 96.44 106 VAL A O 1
ATOM 775 N N . SER A 1 107 ? -6.221 10.042 14.908 1.00 96.31 107 SER A N 1
ATOM 776 C CA . SER A 1 107 ? -6.093 11.492 15.039 1.00 96.31 107 SER A CA 1
ATOM 777 C C . SER A 1 107 ? -4.917 12.029 14.211 1.00 96.31 107 SER A C 1
ATOM 779 O O . SER A 1 107 ? -3.897 11.345 14.084 1.00 96.31 107 SER A O 1
ATOM 781 N N . PRO A 1 108 ? -4.988 13.281 13.720 1.00 94.56 108 PRO A N 1
ATOM 782 C CA . PRO A 1 108 ? -3.862 13.922 13.038 1.00 94.56 108 PRO A CA 1
ATOM 783 C C . PRO A 1 108 ? -2.570 13.901 13.868 1.00 94.56 108 PRO A C 1
ATOM 785 O O . PRO A 1 108 ? -1.504 13.602 13.344 1.00 94.56 108 PRO A O 1
ATOM 788 N N . ALA A 1 109 ? -2.678 14.095 15.187 1.00 95.81 109 ALA A N 1
ATOM 789 C CA . ALA A 1 109 ? -1.536 14.064 16.099 1.00 95.81 109 ALA A CA 1
ATOM 790 C C . ALA A 1 109 ? -0.828 12.696 16.143 1.00 95.81 109 ALA A C 1
ATOM 792 O O . ALA A 1 109 ? 0.395 12.643 16.260 1.00 95.81 109 ALA A O 1
ATOM 793 N N . GLN A 1 110 ? -1.564 11.582 16.026 1.00 95.62 110 GLN A N 1
ATOM 794 C CA . GLN A 1 110 ? -0.955 10.248 15.941 1.00 95.62 110 GLN A CA 1
ATOM 795 C C . GLN A 1 110 ? -0.174 10.066 14.638 1.00 95.62 110 GLN A C 1
ATOM 797 O O . GLN A 1 110 ? 0.909 9.479 14.652 1.00 95.62 110 GLN A O 1
ATOM 802 N N . VAL A 1 111 ? -0.704 10.585 13.528 1.00 96.19 111 VAL A N 1
ATOM 803 C CA . VAL A 1 111 ? -0.032 10.543 12.225 1.00 96.19 111 VAL A CA 1
ATOM 804 C C . V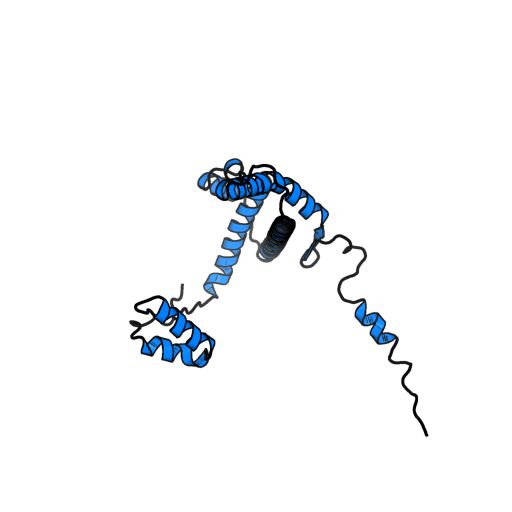AL A 1 111 ? 1.236 11.392 12.253 1.00 96.19 111 VAL A C 1
ATOM 806 O O . VAL A 1 111 ? 2.291 10.926 11.830 1.00 96.19 111 VAL A O 1
ATOM 809 N N . ASP A 1 112 ? 1.168 12.587 12.832 1.00 94.62 112 ASP A N 1
ATOM 810 C CA . ASP A 1 112 ? 2.315 13.488 12.957 1.00 94.62 112 ASP A CA 1
ATOM 811 C C . ASP A 1 112 ? 3.414 12.880 13.832 1.00 94.62 112 ASP A C 1
ATOM 813 O O . ASP A 1 112 ? 4.583 12.866 13.450 1.00 94.62 112 ASP A O 1
ATOM 817 N N . ALA A 1 113 ? 3.045 12.273 14.962 1.00 94.12 113 ALA A N 1
ATOM 818 C CA . ALA A 1 113 ? 3.990 11.569 15.825 1.00 94.12 113 ALA A CA 1
ATOM 819 C C . ALA A 1 113 ? 4.619 10.332 15.152 1.00 94.12 113 ALA A C 1
ATOM 821 O O . ALA A 1 113 ? 5.750 9.947 15.464 1.00 94.12 113 ALA A O 1
ATOM 822 N N . ALA A 1 114 ? 3.898 9.666 14.247 1.00 92.56 114 ALA A N 1
ATOM 823 C CA . ALA A 1 114 ? 4.445 8.568 13.457 1.00 92.56 114 ALA A CA 1
ATOM 824 C C . ALA A 1 114 ? 5.407 9.077 12.370 1.00 92.56 114 ALA A C 1
ATOM 826 O O . ALA A 1 114 ? 6.513 8.551 12.250 1.00 92.56 114 ALA A O 1
ATOM 827 N N . LEU A 1 115 ? 5.038 10.136 11.647 1.00 92.75 115 LEU A N 1
ATOM 828 C CA . LEU A 1 115 ? 5.876 10.757 10.619 1.00 92.75 115 LEU A CA 1
ATOM 829 C C . LEU A 1 115 ? 7.163 11.354 11.193 1.00 92.75 115 LEU A C 1
ATOM 831 O O . LEU A 1 115 ? 8.228 11.154 10.613 1.00 92.75 115 LEU A O 1
ATOM 835 N N . ALA A 1 116 ? 7.098 11.997 12.361 1.00 89.88 116 ALA A N 1
ATOM 836 C CA . ALA A 1 116 ? 8.272 12.541 13.045 1.00 89.88 116 ALA A CA 1
ATOM 837 C C . ALA A 1 116 ? 9.326 11.461 13.357 1.00 89.88 116 ALA A C 1
ATOM 839 O O . ALA A 1 116 ? 10.525 11.728 13.332 1.00 89.88 116 ALA A O 1
ATOM 840 N N . ARG A 1 117 ? 8.900 10.212 13.601 1.00 83.06 117 ARG A N 1
ATOM 841 C CA . ARG A 1 117 ? 9.809 9.069 13.806 1.00 83.06 117 ARG A CA 1
ATOM 842 C C . ARG A 1 117 ? 10.369 8.496 12.501 1.00 83.06 117 ARG A C 1
ATOM 844 O O . ARG A 1 117 ? 11.407 7.845 12.536 1.00 83.06 117 ARG A O 1
ATOM 851 N N . ALA A 1 118 ? 9.691 8.723 11.378 1.00 75.06 118 ALA A N 1
ATOM 852 C CA . ALA A 1 118 ? 10.025 8.169 10.066 1.00 75.06 118 ALA A CA 1
ATOM 853 C C . ALA A 1 118 ? 10.790 9.145 9.145 1.00 75.06 118 ALA A C 1
ATOM 855 O O . ALA A 1 118 ? 11.144 8.765 8.031 1.00 75.06 118 ALA A O 1
ATOM 856 N N . GLY A 1 119 ? 11.071 10.374 9.600 1.00 81.50 119 GLY A N 1
ATOM 857 C CA . GLY A 1 119 ? 11.806 11.391 8.833 1.00 81.50 119 GLY A CA 1
ATOM 858 C C . GLY A 1 119 ? 10.934 12.449 8.146 1.00 81.50 119 GLY A C 1
ATOM 859 O O . GLY A 1 119 ? 11.445 13.170 7.297 1.00 81.50 119 GLY A O 1
ATOM 860 N N . GLU A 1 120 ? 9.662 12.567 8.538 1.00 87.38 120 GLU A N 1
ATOM 861 C CA . GLU A 1 120 ? 8.642 13.466 7.971 1.00 87.38 120 GLU A CA 1
ATOM 862 C C . GLU A 1 120 ? 8.130 13.074 6.571 1.00 87.38 120 GLU A C 1
ATOM 864 O O . GLU A 1 120 ? 8.716 12.250 5.863 1.00 87.38 120 GLU A O 1
ATOM 869 N N . ALA A 1 121 ? 6.967 13.616 6.188 1.00 87.50 121 ALA A N 1
ATOM 870 C CA . ALA A 1 121 ? 6.238 13.184 4.992 1.00 87.50 121 ALA A CA 1
ATOM 871 C C . ALA A 1 121 ? 6.999 13.510 3.702 1.00 87.50 121 ALA A C 1
ATOM 873 O O . ALA A 1 121 ? 7.015 12.713 2.768 1.00 87.50 121 ALA A O 1
ATOM 874 N N . GLU A 1 122 ? 7.673 14.654 3.664 1.00 87.62 122 GLU A N 1
ATOM 875 C CA . GLU A 1 122 ? 8.461 15.129 2.535 1.00 87.62 122 GLU A CA 1
ATOM 876 C C . GLU A 1 122 ? 9.661 14.222 2.273 1.00 87.62 122 GLU A C 1
ATOM 878 O O . GLU A 1 122 ? 9.958 13.904 1.121 1.00 87.62 122 GLU A O 1
ATOM 883 N N . ALA A 1 123 ? 10.354 13.774 3.323 1.00 87.19 123 ALA A N 1
ATOM 884 C CA . ALA A 1 123 ? 11.488 12.881 3.143 1.00 87.19 123 ALA A CA 1
ATOM 885 C C . ALA A 1 123 ? 11.034 11.499 2.670 1.00 87.19 123 ALA A C 1
ATOM 887 O O . ALA A 1 123 ? 11.674 10.945 1.779 1.00 87.19 123 ALA A O 1
ATOM 888 N N . ALA A 1 124 ? 9.937 10.985 3.234 1.00 86.19 124 ALA A N 1
ATOM 889 C CA . ALA A 1 124 ? 9.352 9.701 2.865 1.00 86.19 124 ALA A CA 1
ATOM 890 C C . ALA A 1 124 ? 8.709 9.707 1.466 1.00 86.19 124 ALA A C 1
ATOM 892 O O . ALA A 1 124 ? 8.660 8.664 0.820 1.00 86.19 124 ALA A O 1
ATOM 893 N N . ALA A 1 125 ? 8.261 10.866 0.974 1.00 89.00 125 ALA A N 1
ATOM 894 C CA . ALA A 1 125 ? 7.737 11.018 -0.381 1.00 89.00 125 ALA A CA 1
ATOM 895 C C . ALA A 1 125 ? 8.827 10.847 -1.453 1.00 89.00 125 ALA A C 1
ATOM 897 O O . ALA A 1 125 ? 8.564 10.281 -2.515 1.00 89.00 125 ALA A O 1
ATOM 898 N N . ARG A 1 126 ? 10.066 11.285 -1.184 1.00 86.12 126 ARG A N 1
ATOM 899 C CA . ARG A 1 126 ? 11.163 11.243 -2.166 1.00 86.12 126 ARG A CA 1
ATOM 900 C C . ARG A 1 126 ? 11.472 9.815 -2.620 1.00 86.12 126 ARG A C 1
ATOM 902 O O . ARG A 1 126 ? 11.889 8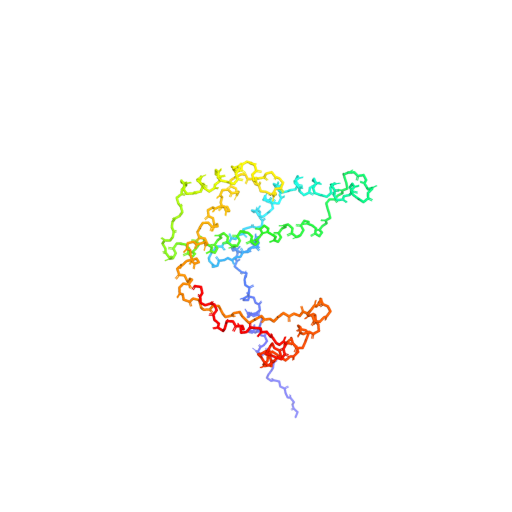.984 -1.818 1.00 86.12 126 ARG A O 1
ATOM 909 N N . GLY A 1 127 ? 11.339 9.557 -3.922 1.00 81.88 127 GLY A N 1
ATOM 910 C CA . GLY A 1 127 ? 11.640 8.253 -4.517 1.00 81.88 127 GLY A CA 1
ATOM 911 C C . GLY A 1 127 ? 10.594 7.176 -4.218 1.00 81.88 127 GLY A C 1
ATOM 912 O O . GLY A 1 127 ? 10.817 6.009 -4.537 1.00 81.88 127 GLY A O 1
ATOM 913 N N . SER A 1 128 ? 9.471 7.540 -3.593 1.00 85.25 128 SER A N 1
ATOM 914 C CA . SER A 1 128 ? 8.401 6.602 -3.241 1.00 85.25 128 SER A CA 1
ATOM 915 C C . SER A 1 128 ? 7.346 6.447 -4.338 1.00 85.25 128 SER A C 1
ATOM 917 O O . SER A 1 128 ? 6.588 5.475 -4.304 1.00 85.25 128 SER A O 1
ATOM 919 N N . GLY A 1 129 ? 7.287 7.391 -5.284 1.00 85.81 129 GLY A N 1
ATOM 920 C CA . GLY A 1 129 ? 6.201 7.522 -6.253 1.00 85.81 129 GLY A CA 1
ATOM 921 C C . GLY A 1 129 ? 4.944 8.211 -5.704 1.00 85.81 129 GLY A C 1
ATOM 922 O O . GLY A 1 129 ? 3.937 8.282 -6.407 1.00 85.81 129 GLY A O 1
ATOM 923 N N . PHE A 1 130 ? 4.980 8.727 -4.471 1.00 90.31 130 PHE A N 1
ATOM 924 C CA . PHE A 1 130 ? 3.853 9.383 -3.806 1.00 90.31 130 PHE A CA 1
ATOM 925 C C . PHE A 1 130 ? 4.160 10.830 -3.420 1.00 90.31 130 PHE A C 1
ATOM 927 O O . PHE A 1 130 ? 5.298 11.182 -3.120 1.00 90.31 130 PHE A O 1
ATOM 934 N N . ASP A 1 131 ? 3.118 11.663 -3.374 1.00 92.00 131 ASP A N 1
ATOM 935 C CA . ASP A 1 131 ? 3.202 12.997 -2.778 1.00 92.00 131 ASP A CA 1
ATOM 936 C C . ASP A 1 131 ? 3.115 12.945 -1.234 1.00 92.00 131 ASP A C 1
ATOM 938 O O . ASP A 1 131 ? 2.650 11.949 -0.664 1.00 92.00 131 ASP A O 1
ATOM 942 N N . PRO A 1 132 ? 3.542 14.008 -0.521 1.00 92.88 132 PRO A N 1
ATOM 943 C CA . PRO A 1 132 ? 3.527 14.028 0.945 1.00 92.88 132 PRO A CA 1
ATOM 944 C C . PRO A 1 132 ? 2.135 13.830 1.563 1.00 92.88 132 PRO A C 1
ATOM 946 O O . PRO A 1 132 ? 2.015 13.245 2.641 1.00 92.88 132 PRO A O 1
ATOM 949 N N . ALA A 1 133 ? 1.072 14.279 0.888 1.00 93.19 133 ALA A N 1
ATOM 950 C CA . ALA A 1 133 ? -0.297 14.088 1.362 1.00 93.19 133 ALA A CA 1
ATOM 951 C C . ALA A 1 133 ? -0.678 12.600 1.351 1.00 93.19 133 ALA A C 1
ATOM 953 O O . ALA A 1 133 ? -1.171 12.081 2.351 1.00 93.19 133 ALA A O 1
ATOM 954 N N . THR A 1 134 ? -0.349 11.895 0.270 1.00 92.56 134 THR A N 1
ATOM 955 C CA . THR A 1 134 ? -0.538 10.449 0.144 1.00 92.56 134 THR A CA 1
ATOM 956 C C . THR A 1 134 ? 0.298 9.691 1.173 1.00 92.56 134 THR A C 1
ATOM 958 O O . THR A 1 134 ? -0.187 8.737 1.770 1.00 92.56 134 THR A O 1
ATOM 961 N N . ILE A 1 135 ? 1.534 10.118 1.449 1.00 94.38 135 ILE A N 1
ATOM 962 C CA . ILE A 1 135 ? 2.342 9.516 2.522 1.00 94.38 135 ILE A CA 1
ATOM 963 C C . ILE A 1 135 ? 1.642 9.646 3.879 1.00 94.38 135 ILE A C 1
ATOM 965 O O . ILE A 1 135 ? 1.589 8.680 4.641 1.00 94.38 135 ILE A O 1
ATOM 969 N N . ARG A 1 136 ? 1.063 10.812 4.178 1.00 95.69 136 ARG A N 1
ATOM 970 C CA . ARG A 1 136 ? 0.305 11.021 5.415 1.00 95.69 136 ARG A CA 1
ATOM 971 C C . ARG A 1 136 ? -0.926 10.110 5.491 1.00 95.69 136 ARG A C 1
ATOM 973 O O . ARG A 1 136 ? -1.165 9.525 6.546 1.00 95.69 136 ARG A O 1
ATOM 980 N N . GLU A 1 137 ? -1.658 9.945 4.386 1.00 95.12 137 GLU A N 1
ATOM 981 C CA . GLU A 1 137 ? -2.765 8.979 4.282 1.00 95.12 137 GLU A CA 1
ATOM 982 C C . GLU A 1 137 ? -2.287 7.552 4.576 1.00 95.12 137 GLU A C 1
ATOM 984 O O . GLU A 1 137 ? -2.849 6.884 5.439 1.00 95.12 137 GLU A O 1
ATOM 989 N N . LEU A 1 138 ? -1.192 7.113 3.947 1.00 94.62 138 LEU A N 1
ATOM 990 C CA . LEU A 1 138 ? -0.626 5.774 4.141 1.00 94.62 138 LEU A CA 1
ATOM 991 C C . LEU A 1 138 ? -0.175 5.514 5.581 1.00 94.62 138 LEU A C 1
ATOM 993 O O . LEU A 1 138 ? -0.261 4.385 6.065 1.00 94.62 138 LEU A O 1
ATOM 997 N N . VAL A 1 139 ? 0.337 6.531 6.274 1.00 96.06 139 VAL A N 1
ATOM 998 C CA . VAL A 1 139 ? 0.668 6.412 7.699 1.00 96.06 139 VAL A CA 1
ATOM 999 C C . VAL A 1 139 ? -0.605 6.289 8.535 1.00 96.06 139 VAL A C 1
ATOM 1001 O O . VAL A 1 139 ? -0.660 5.446 9.430 1.00 96.06 139 VAL A O 1
ATOM 1004 N N . GLY A 1 140 ? -1.642 7.069 8.224 1.00 97.19 140 GLY A N 1
ATOM 1005 C CA . GLY A 1 140 ? -2.955 6.935 8.855 1.00 97.19 140 GLY A CA 1
ATOM 1006 C C . GLY A 1 140 ? -3.543 5.533 8.681 1.00 97.19 140 GLY A C 1
ATOM 1007 O O . GLY A 1 140 ? -3.953 4.914 9.663 1.00 97.19 140 GLY A O 1
ATOM 1008 N N . ASP A 1 141 ? -3.491 5.000 7.462 1.00 97.50 141 ASP A N 1
ATOM 1009 C CA . ASP A 1 141 ? -3.967 3.657 7.130 1.00 97.50 141 ASP A CA 1
ATOM 1010 C C . ASP A 1 141 ? -3.201 2.572 7.890 1.00 97.50 141 ASP A C 1
ATOM 1012 O O . ASP A 1 141 ? -3.807 1.629 8.390 1.00 97.50 141 ASP A O 1
ATOM 1016 N N . GLN A 1 142 ? -1.879 2.705 8.035 1.00 95.44 142 GLN A N 1
ATOM 1017 C CA . GLN A 1 142 ? -1.070 1.761 8.813 1.00 95.44 142 GLN A CA 1
ATOM 1018 C C . GLN A 1 142 ? -1.435 1.769 10.299 1.00 95.44 142 GLN A C 1
ATOM 1020 O O . GLN A 1 142 ? -1.532 0.705 10.912 1.00 95.44 142 GLN A O 1
ATOM 1025 N N . ILE A 1 143 ? -1.665 2.952 10.877 1.00 96.62 143 ILE A N 1
ATOM 1026 C CA . ILE A 1 143 ? -2.113 3.071 12.268 1.00 96.62 143 ILE A CA 1
ATOM 1027 C C . ILE A 1 143 ? -3.493 2.421 12.413 1.00 96.62 143 ILE A C 1
ATOM 1029 O O . ILE A 1 143 ? -3.675 1.571 13.282 1.00 96.62 143 ILE A O 1
ATOM 1033 N N . ALA A 1 144 ? -4.442 2.749 11.534 1.00 97.06 144 ALA A N 1
ATOM 1034 C CA . ALA A 1 144 ? -5.785 2.173 11.553 1.00 97.06 144 ALA A CA 1
ATOM 1035 C C . ALA A 1 144 ? -5.768 0.646 11.371 1.00 97.06 144 ALA A C 1
ATOM 1037 O O . ALA A 1 144 ? -6.437 -0.075 12.107 1.00 97.06 144 ALA A O 1
ATOM 1038 N N . ALA A 1 145 ? -4.966 0.132 10.438 1.00 95.00 145 ALA A N 1
ATOM 1039 C CA . ALA A 1 145 ? -4.821 -1.299 10.204 1.00 95.00 145 ALA A CA 1
ATOM 1040 C C . ALA A 1 145 ? -4.235 -2.024 11.422 1.00 95.00 145 ALA A C 1
ATOM 1042 O O . ALA A 1 145 ? -4.703 -3.109 11.764 1.00 95.00 145 ALA A O 1
ATOM 1043 N N . ALA A 1 146 ? -3.259 -1.427 12.113 1.00 93.50 146 ALA A N 1
ATOM 1044 C CA . ALA A 1 146 ? -2.728 -1.980 13.355 1.00 93.50 146 ALA A CA 1
ATOM 1045 C C . ALA A 1 146 ? -3.794 -2.002 14.464 1.00 93.50 146 ALA A C 1
ATOM 1047 O O . ALA A 1 146 ? -3.947 -3.008 15.153 1.00 93.50 146 ALA A O 1
ATOM 1048 N N . GLU A 1 147 ? -4.574 -0.929 14.609 1.00 93.38 147 GLU A N 1
ATOM 1049 C CA . GLU A 1 147 ? -5.692 -0.847 15.558 1.00 93.38 147 GLU A CA 1
ATOM 1050 C C . GLU A 1 147 ? -6.758 -1.922 15.304 1.00 93.38 147 GLU A C 1
ATOM 1052 O O . GLU A 1 147 ? -7.162 -2.632 16.228 1.00 93.38 147 GLU A O 1
ATOM 1057 N N . LEU A 1 148 ? -7.173 -2.078 14.046 1.00 92.56 148 LEU A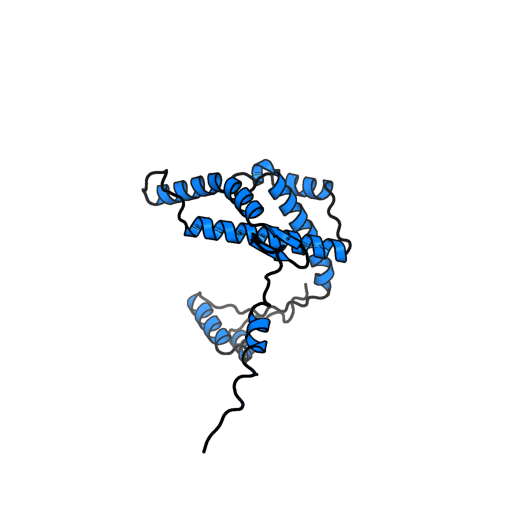 N 1
ATOM 1058 C CA . LEU A 1 148 ? -8.093 -3.128 13.608 1.00 92.56 148 LEU A CA 1
ATOM 1059 C C . LEU A 1 148 ? -7.510 -4.521 13.868 1.00 92.56 148 LEU A C 1
ATOM 1061 O O . LEU A 1 148 ? -8.185 -5.383 14.430 1.00 92.56 148 LEU A O 1
ATOM 1065 N N . GLY A 1 149 ? -6.235 -4.714 13.525 1.00 88.81 149 GLY A N 1
ATOM 1066 C CA . GLY A 1 149 ? -5.488 -5.944 13.758 1.00 88.81 149 GLY A CA 1
ATOM 1067 C C . GLY A 1 149 ? -5.503 -6.357 15.226 1.00 88.81 149 GLY A C 1
ATOM 1068 O O . GLY A 1 149 ? -5.843 -7.495 15.527 1.00 88.81 149 GLY A O 1
ATOM 1069 N N . ARG A 1 150 ? -5.238 -5.433 16.159 1.00 87.56 150 ARG A N 1
ATOM 1070 C CA . ARG A 1 150 ? -5.245 -5.724 17.606 1.00 87.56 150 ARG A CA 1
ATOM 1071 C C . ARG A 1 150 ? -6.585 -6.253 18.113 1.00 87.56 150 ARG A C 1
ATOM 1073 O O . ARG A 1 150 ? -6.605 -7.104 18.988 1.00 87.56 150 ARG A O 1
ATOM 1080 N N . ARG A 1 151 ? -7.707 -5.803 17.546 1.00 85.12 151 ARG A N 1
ATOM 1081 C CA . ARG A 1 151 ? -9.050 -6.259 17.958 1.00 85.12 151 ARG A CA 1
ATOM 1082 C C . ARG A 1 151 ? -9.370 -7.686 17.526 1.00 85.12 151 ARG A C 1
ATOM 1084 O O . ARG A 1 151 ? -10.205 -8.346 18.148 1.00 85.12 151 ARG A O 1
ATOM 1091 N N . VAL A 1 152 ? -8.753 -8.136 16.437 1.00 82.25 152 VAL A N 1
ATOM 1092 C CA . VAL A 1 152 ? -8.884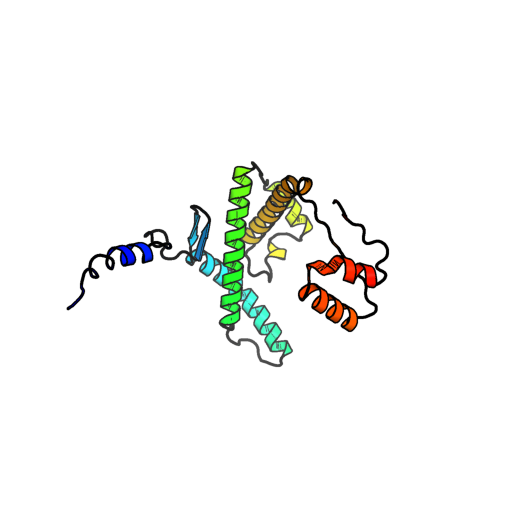 -9.514 15.953 1.00 82.25 152 VAL A CA 1
ATOM 1093 C C . VAL A 1 152 ? -7.762 -10.408 16.468 1.00 82.25 152 VAL A C 1
ATOM 1095 O O . VAL A 1 152 ? -7.966 -11.614 16.532 1.00 82.25 152 VAL A O 1
ATOM 1098 N N . PHE A 1 153 ? -6.625 -9.830 16.871 1.00 73.94 153 PHE A N 1
ATOM 1099 C CA . PHE A 1 153 ? -5.420 -10.542 17.293 1.00 73.94 153 PHE A CA 1
ATOM 1100 C C . PHE A 1 153 ? -5.694 -11.540 18.417 1.00 73.94 153 PHE A C 1
ATOM 1102 O O . PHE A 1 153 ? -5.359 -12.709 18.272 1.00 73.94 153 PHE A O 1
ATOM 1109 N N . ASP A 1 154 ? -6.441 -11.132 19.447 1.00 69.62 154 ASP A N 1
ATOM 1110 C CA . ASP A 1 154 ? -6.809 -11.998 20.580 1.00 69.62 154 ASP A CA 1
ATOM 1111 C C . ASP A 1 154 ? -7.696 -13.198 20.183 1.00 69.62 154 ASP A C 1
ATOM 1113 O O . ASP A 1 154 ? -7.973 -14.081 20.994 1.00 69.62 154 ASP A O 1
ATOM 1117 N N . ARG A 1 155 ? -8.187 -13.236 18.937 1.00 70.31 155 ARG A N 1
ATOM 1118 C CA . ARG A 1 155 ? -8.998 -14.329 18.376 1.00 70.31 155 ARG A CA 1
ATOM 1119 C C . ARG A 1 155 ? -8.240 -15.162 17.345 1.00 70.31 155 ARG A C 1
ATOM 1121 O O . ARG A 1 155 ? -8.823 -16.083 16.773 1.00 70.31 155 ARG A O 1
ATOM 1128 N N . LEU A 1 156 ? -6.979 -14.836 17.071 1.00 67.56 156 LEU A N 1
ATOM 1129 C CA . LEU A 1 156 ? -6.142 -15.544 16.114 1.00 67.56 156 LEU A CA 1
ATOM 1130 C C . LEU A 1 156 ? -5.180 -16.458 16.866 1.00 67.56 156 LEU A C 1
ATOM 1132 O O . LEU A 1 156 ? -4.271 -16.008 17.549 1.00 67.56 156 LEU A O 1
ATOM 1136 N N . THR A 1 157 ? -5.340 -17.766 16.693 1.00 64.81 157 THR A N 1
ATOM 1137 C CA . THR A 1 157 ? -4.285 -18.721 17.036 1.00 64.81 157 THR A CA 1
ATOM 1138 C C . THR A 1 157 ? -3.489 -19.009 15.771 1.00 64.81 157 THR A C 1
ATOM 1140 O O . THR A 1 157 ? -4.016 -19.596 14.827 1.00 64.81 157 THR A O 1
ATOM 1143 N N . VAL A 1 158 ? -2.224 -18.586 15.738 1.00 66.88 158 VAL A N 1
ATOM 1144 C CA . VAL A 1 158 ? -1.294 -18.936 14.659 1.00 66.88 158 VAL A CA 1
ATOM 1145 C C . VAL A 1 158 ? -0.379 -20.039 15.167 1.00 66.88 158 VAL A C 1
ATOM 1147 O O . VAL A 1 158 ? 0.471 -19.817 16.022 1.00 66.88 158 VAL A O 1
ATOM 1150 N N . THR A 1 159 ? -0.544 -21.244 14.637 1.00 67.12 159 THR A N 1
ATOM 1151 C CA . THR A 1 159 ? 0.382 -22.347 14.895 1.00 67.12 159 THR A CA 1
ATOM 1152 C C . THR A 1 159 ? 1.384 -22.406 13.751 1.00 67.12 159 THR A C 1
ATOM 1154 O O . THR A 1 159 ? 0.992 -22.536 12.593 1.00 67.12 159 THR A O 1
ATOM 1157 N N . VAL A 1 160 ? 2.673 -22.273 14.067 1.00 67.50 160 VAL A N 1
ATOM 1158 C CA . VAL A 1 160 ? 3.757 -22.404 13.088 1.00 67.50 160 VAL A CA 1
ATOM 1159 C C . VAL A 1 160 ? 4.547 -23.660 13.406 1.00 67.50 160 VAL A C 1
ATOM 1161 O O . VAL A 1 160 ? 5.242 -23.718 14.418 1.00 67.50 160 VAL A O 1
ATOM 1164 N N . ASP A 1 161 ? 4.477 -24.633 12.505 1.00 72.38 161 ASP A N 1
ATOM 1165 C CA . ASP A 1 161 ? 5.376 -25.778 12.512 1.00 72.38 161 ASP A CA 1
ATOM 1166 C C . ASP A 1 161 ? 6.616 -25.441 11.681 1.00 72.38 161 ASP A C 1
ATOM 1168 O O . ASP A 1 161 ? 6.513 -24.985 10.539 1.00 72.38 161 ASP A O 1
ATOM 1172 N N . TYR A 1 162 ? 7.801 -25.654 12.247 1.00 77.38 162 TYR A N 1
ATOM 1173 C CA . TYR A 1 162 ? 9.064 -25.433 11.550 1.00 77.38 162 TYR A CA 1
ATOM 1174 C C . TYR A 1 162 ? 10.009 -26.618 11.745 1.00 77.38 162 TYR A C 1
ATOM 1176 O O . TYR A 1 162 ? 9.984 -27.302 12.768 1.00 77.38 162 TYR A O 1
ATOM 1184 N N . ALA A 1 163 ? 10.869 -26.848 10.755 1.00 81.56 163 ALA A N 1
ATOM 1185 C CA . ALA A 1 163 ? 11.926 -27.847 10.810 1.00 81.56 163 ALA A CA 1
ATOM 1186 C C . ALA A 1 163 ? 13.242 -27.237 10.326 1.00 81.56 163 ALA A C 1
ATOM 1188 O O . ALA A 1 163 ? 13.285 -26.543 9.310 1.00 81.56 163 ALA A O 1
ATOM 1189 N N . GLY A 1 164 ? 14.32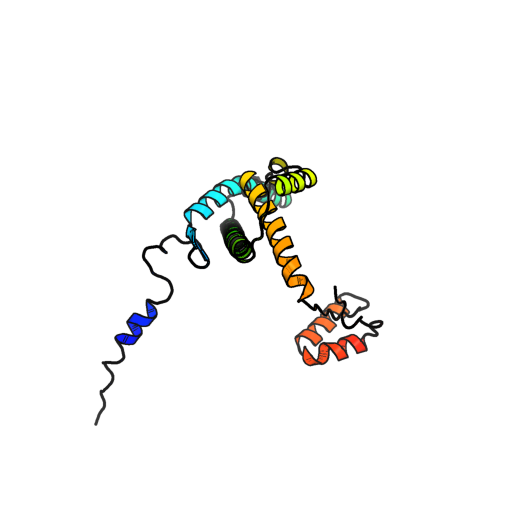1 -27.508 11.059 1.00 79.06 164 GLY A N 1
ATOM 1190 C CA . GLY A 1 164 ? 15.674 -27.152 10.646 1.00 79.06 164 GLY A CA 1
ATOM 1191 C C . GLY A 1 164 ? 16.289 -28.242 9.772 1.00 79.06 164 GLY A C 1
ATOM 1192 O O . GLY A 1 164 ? 16.160 -29.429 10.066 1.00 79.06 164 GLY A O 1
ATOM 1193 N N . THR A 1 165 ? 17.001 -27.848 8.718 1.00 84.88 165 THR A N 1
ATOM 1194 C CA . THR A 1 165 ? 17.864 -28.740 7.930 1.00 84.88 165 THR A CA 1
ATOM 1195 C C . THR A 1 165 ? 19.298 -28.216 7.934 1.00 84.88 165 THR A C 1
ATOM 1197 O O . THR A 1 165 ? 19.545 -27.054 8.249 1.00 84.88 165 THR A O 1
ATOM 1200 N N . ARG A 1 166 ? 20.268 -29.074 7.597 1.00 83.81 166 ARG A N 1
ATOM 1201 C CA . ARG A 1 166 ? 21.697 -28.704 7.625 1.00 83.81 166 ARG A CA 1
ATOM 1202 C C . ARG A 1 166 ? 22.094 -27.721 6.524 1.00 83.81 166 ARG A C 1
ATOM 1204 O O . ARG A 1 166 ? 23.021 -26.942 6.707 1.00 83.81 166 ARG A O 1
ATOM 1211 N N . ASP A 1 167 ? 21.405 -27.776 5.390 1.00 89.00 167 ASP A N 1
ATOM 1212 C CA . ASP A 1 167 ? 21.693 -26.975 4.206 1.00 89.00 167 ASP A CA 1
ATOM 1213 C C . ASP A 1 167 ? 20.416 -26.673 3.408 1.00 89.00 167 ASP A C 1
ATOM 1215 O O . ASP A 1 167 ? 19.332 -27.215 3.670 1.00 89.00 167 ASP A O 1
ATOM 1219 N N . ARG A 1 168 ? 20.568 -25.783 2.422 1.00 87.50 168 ARG A N 1
ATOM 1220 C CA . ARG A 1 168 ? 19.498 -25.312 1.541 1.00 87.50 168 ARG A CA 1
ATOM 1221 C C . ARG A 1 168 ? 18.903 -26.425 0.679 1.00 87.50 168 ARG A C 1
ATOM 1223 O O . ARG A 1 168 ? 17.685 -26.486 0.552 1.00 87.50 168 ARG A O 1
ATOM 1230 N N . ALA A 1 169 ? 19.731 -27.299 0.109 1.00 93.31 169 ALA A N 1
ATOM 1231 C CA . ALA A 1 169 ? 19.250 -28.378 -0.755 1.00 93.31 169 ALA A CA 1
ATOM 1232 C C . ALA A 1 169 ? 18.336 -29.338 0.027 1.00 93.31 169 ALA A C 1
ATOM 1234 O O . ALA A 1 169 ? 17.282 -29.751 -0.454 1.00 93.31 169 ALA A O 1
ATOM 1235 N N . SER A 1 170 ? 18.694 -29.619 1.279 1.00 88.44 170 SER A N 1
ATOM 1236 C CA . SER A 1 170 ? 17.896 -30.412 2.209 1.00 88.44 170 SER A CA 1
ATOM 1237 C C . SER A 1 170 ? 16.584 -29.718 2.598 1.00 88.44 170 SER A C 1
ATOM 1239 O O . SER A 1 170 ? 15.561 -30.395 2.720 1.00 88.44 170 SER A O 1
ATOM 1241 N N . ALA A 1 171 ? 16.590 -28.386 2.761 1.00 89.62 171 ALA A N 1
ATOM 1242 C CA . ALA A 1 171 ? 15.379 -27.599 3.019 1.00 89.62 171 ALA A CA 1
ATOM 1243 C C . ALA A 1 171 ? 14.419 -27.646 1.825 1.00 89.62 171 ALA A C 1
ATOM 1245 O O . ALA A 1 171 ? 13.236 -27.928 1.999 1.00 89.62 171 ALA A O 1
ATOM 1246 N N . GLU A 1 172 ? 14.929 -27.432 0.611 1.00 93.81 172 GLU A N 1
ATOM 1247 C CA . GLU A 1 172 ? 14.139 -27.472 -0.624 1.00 93.81 172 GLU A CA 1
ATOM 1248 C C . GLU A 1 172 ? 13.540 -28.870 -0.855 1.00 93.81 172 GLU A C 1
ATOM 1250 O O . GLU A 1 172 ? 12.351 -28.997 -1.150 1.00 93.81 172 GLU A O 1
ATOM 1255 N N . ALA A 1 173 ? 14.312 -29.936 -0.617 1.00 92.31 173 ALA A N 1
ATOM 1256 C CA . ALA A 1 173 ? 13.824 -31.312 -0.713 1.00 92.31 173 ALA A CA 1
ATOM 1257 C C . ALA A 1 173 ? 12.774 -31.662 0.360 1.00 92.31 173 ALA A C 1
ATOM 1259 O O . ALA A 1 173 ? 11.861 -32.454 0.115 1.00 92.31 173 ALA A O 1
ATOM 1260 N N . LEU A 1 174 ? 12.888 -31.115 1.574 1.00 89.44 174 LEU A N 1
ATOM 1261 C CA . LEU A 1 174 ? 11.860 -31.262 2.607 1.00 89.44 174 LEU A CA 1
ATOM 1262 C C . LEU A 1 174 ? 10.589 -30.487 2.237 1.00 89.44 174 LEU A C 1
ATOM 1264 O O . LEU A 1 174 ? 9.505 -31.062 2.290 1.00 89.44 174 LEU A O 1
ATOM 1268 N N . ALA A 1 175 ? 10.725 -29.237 1.792 1.00 90.06 175 ALA A N 1
ATOM 1269 C CA . ALA A 1 175 ? 9.610 -28.402 1.357 1.00 90.06 175 ALA A CA 1
ATOM 1270 C C . ALA A 1 175 ? 8.837 -29.045 0.196 1.00 90.06 175 ALA A C 1
ATOM 1272 O O . ALA A 1 175 ? 7.611 -29.082 0.228 1.00 90.06 175 ALA A O 1
ATOM 1273 N N . ALA A 1 176 ? 9.537 -29.632 -0.780 1.00 93.81 176 ALA A N 1
ATOM 1274 C CA . ALA A 1 176 ? 8.908 -30.354 -1.884 1.00 93.81 176 ALA A CA 1
ATOM 1275 C C . ALA A 1 176 ? 8.089 -31.565 -1.404 1.00 93.81 176 ALA A C 1
ATOM 1277 O O . ALA A 1 176 ? 6.990 -31.800 -1.901 1.00 93.81 176 ALA A O 1
ATOM 1278 N N . ARG A 1 177 ? 8.589 -32.315 -0.411 1.00 90.81 177 ARG A N 1
ATOM 1279 C CA . ARG A 1 177 ? 7.866 -33.459 0.175 1.00 90.81 177 ARG A CA 1
ATOM 1280 C C . ARG A 1 177 ? 6.625 -33.023 0.950 1.00 90.81 177 ARG A C 1
ATOM 1282 O O . ARG A 1 177 ? 5.583 -33.646 0.798 1.00 90.81 177 ARG A O 1
ATOM 1289 N N . VAL A 1 178 ? 6.721 -31.940 1.721 1.00 90.31 178 VAL A N 1
ATOM 1290 C CA . VAL A 1 178 ? 5.576 -31.354 2.437 1.00 90.31 178 VAL A CA 1
ATOM 1291 C C . VAL A 1 178 ? 4.539 -30.800 1.461 1.00 90.31 178 VAL A C 1
ATOM 1293 O O . VAL A 1 178 ? 3.349 -31.000 1.659 1.00 90.31 178 VAL A O 1
ATOM 1296 N N . ALA A 1 179 ? 4.970 -30.142 0.384 1.00 91.19 179 ALA A N 1
ATOM 1297 C CA . ALA A 1 179 ? 4.063 -29.634 -0.642 1.00 91.19 179 ALA A CA 1
ATOM 1298 C C . ALA A 1 179 ? 3.342 -30.764 -1.396 1.00 91.19 179 ALA A C 1
ATOM 1300 O O . ALA A 1 179 ? 2.182 -30.606 -1.770 1.00 91.19 179 ALA A O 1
ATOM 1301 N N . ALA A 1 180 ? 4.019 -31.896 -1.611 1.00 94.62 180 ALA A N 1
ATOM 1302 C CA . ALA A 1 180 ? 3.440 -33.072 -2.254 1.00 94.62 180 ALA A CA 1
ATOM 1303 C C . ALA A 1 180 ? 2.452 -33.826 -1.347 1.00 94.62 180 ALA A C 1
ATOM 1305 O O . ALA A 1 180 ? 1.476 -34.376 -1.852 1.00 94.62 180 ALA A O 1
ATOM 1306 N N . ASP A 1 181 ? 2.692 -33.848 -0.032 1.00 90.56 181 ASP A N 1
ATOM 1307 C CA . ASP A 1 181 ? 1.805 -34.480 0.950 1.00 90.56 181 ASP A CA 1
ATOM 1308 C C . ASP A 1 181 ? 1.717 -33.661 2.255 1.00 90.56 181 ASP A C 1
ATOM 1310 O O . ASP A 1 181 ? 2.400 -33.958 3.245 1.00 90.56 181 ASP A O 1
ATOM 1314 N N . PRO A 1 182 ? 0.861 -32.620 2.283 1.00 85.50 182 PRO A N 1
ATOM 1315 C CA . PRO A 1 182 ? 0.722 -31.749 3.448 1.00 85.50 182 PRO A CA 1
ATOM 1316 C C . PRO A 1 182 ? 0.225 -32.476 4.701 1.00 85.50 182 PRO A C 1
ATOM 1318 O O . PRO A 1 182 ? 0.544 -32.064 5.815 1.00 85.50 182 PRO A O 1
ATOM 1321 N N . ALA A 1 183 ? -0.522 -33.576 4.549 1.00 89.12 183 ALA A N 1
ATOM 1322 C CA . ALA A 1 183 ? -1.043 -34.343 5.681 1.00 89.12 183 ALA A CA 1
ATOM 1323 C C . ALA A 1 183 ? 0.074 -35.032 6.482 1.00 89.12 183 ALA A C 1
ATOM 1325 O O . ALA A 1 183 ? -0.092 -35.303 7.671 1.00 89.12 183 ALA A O 1
ATOM 1326 N N . ARG A 1 184 ? 1.231 -35.272 5.853 1.00 87.38 184 ARG A N 1
ATOM 1327 C CA . ARG A 1 184 ? 2.415 -35.859 6.494 1.00 87.38 184 ARG A CA 1
ATOM 1328 C C . ARG A 1 184 ? 3.421 -34.828 6.992 1.00 87.38 184 ARG A C 1
ATOM 1330 O O . ARG A 1 184 ? 4.475 -35.216 7.490 1.00 87.38 184 ARG A O 1
ATOM 1337 N N . ALA A 1 185 ? 3.124 -33.530 6.904 1.00 83.69 185 ALA A N 1
ATOM 1338 C CA . ALA A 1 185 ? 4.049 -32.470 7.308 1.00 83.69 185 ALA A CA 1
ATOM 1339 C C . ALA A 1 185 ? 4.577 -32.657 8.741 1.00 83.69 185 ALA A C 1
ATOM 1341 O O . ALA A 1 185 ? 5.785 -32.596 8.958 1.00 83.69 185 ALA A O 1
ATOM 1342 N N . ALA A 1 186 ? 3.698 -32.986 9.694 1.00 81.81 186 ALA A N 1
ATOM 1343 C CA . ALA A 1 186 ? 4.074 -33.216 11.089 1.00 81.81 186 ALA A CA 1
ATOM 1344 C C . ALA A 1 186 ? 5.071 -34.380 11.254 1.00 81.81 186 ALA A C 1
ATOM 1346 O O . ALA A 1 186 ? 6.059 -34.258 11.976 1.00 81.81 186 ALA A O 1
ATOM 1347 N N . GLU A 1 187 ? 4.855 -35.491 10.543 1.00 85.50 187 GLU A N 1
ATOM 1348 C CA . GLU A 1 187 ? 5.768 -36.641 10.532 1.00 85.50 187 GLU A CA 1
ATOM 1349 C C . GLU A 1 187 ? 7.115 -36.265 9.894 1.00 85.50 187 GLU A C 1
ATOM 1351 O O . GLU A 1 187 ? 8.179 -36.564 10.438 1.00 85.50 187 GLU A O 1
ATOM 1356 N N . LEU A 1 188 ? 7.069 -35.560 8.759 1.00 84.94 188 LEU A N 1
ATOM 1357 C CA . LEU A 1 188 ? 8.250 -35.116 8.021 1.00 84.94 188 LEU A CA 1
ATOM 1358 C C . LEU A 1 188 ? 9.099 -34.127 8.827 1.00 84.94 188 LEU A C 1
ATOM 1360 O O . LEU A 1 188 ? 10.324 -34.172 8.735 1.00 84.94 188 LEU A O 1
ATOM 1364 N N . PHE A 1 189 ? 8.479 -33.258 9.624 1.00 86.31 189 PHE A N 1
ATOM 1365 C CA . PHE A 1 189 ? 9.178 -32.338 10.521 1.00 86.31 189 PHE A CA 1
ATOM 1366 C C . PHE A 1 189 ? 9.745 -33.054 11.751 1.00 86.31 189 PHE A C 1
ATOM 1368 O O . PHE A 1 189 ? 10.904 -32.824 12.104 1.00 86.31 189 PHE A O 1
ATOM 1375 N N . ALA A 1 190 ? 8.990 -33.982 12.351 1.00 79.38 190 ALA A N 1
ATOM 1376 C CA . ALA A 1 190 ? 9.456 -34.787 13.481 1.00 79.38 190 ALA A CA 1
ATOM 1377 C C . ALA A 1 190 ? 10.672 -35.661 13.118 1.00 79.38 190 ALA A C 1
ATOM 1379 O O . ALA A 1 190 ? 11.615 -35.778 13.902 1.00 79.38 190 ALA A O 1
ATOM 1380 N N . ALA A 1 191 ? 10.699 -36.220 11.903 1.00 78.50 191 ALA A N 1
ATOM 1381 C CA . ALA A 1 191 ? 11.791 -37.063 11.414 1.00 78.50 191 ALA A CA 1
ATOM 1382 C C . ALA A 1 191 ? 13.140 -36.331 11.274 1.00 78.50 191 ALA A C 1
ATOM 1384 O O . ALA A 1 191 ? 14.186 -36.978 11.246 1.00 78.50 191 ALA A O 1
ATOM 1385 N N . GLN A 1 192 ? 13.142 -34.996 11.208 1.00 70.81 192 GLN A N 1
ATOM 1386 C CA . GLN A 1 192 ? 14.362 -34.196 11.040 1.00 70.81 192 GLN A CA 1
ATOM 1387 C C . GLN A 1 192 ? 15.056 -33.851 12.364 1.00 70.81 192 GLN A C 1
ATOM 1389 O O . GLN A 1 192 ? 16.015 -33.081 12.376 1.00 70.81 192 GLN A O 1
ATOM 1394 N N . GLY A 1 193 ? 14.598 -34.423 13.485 1.00 55.66 193 GLY A N 1
ATOM 1395 C CA . GLY A 1 193 ? 15.155 -34.129 14.804 1.00 55.66 193 GLY A CA 1
ATOM 1396 C C . GLY A 1 193 ? 14.905 -32.683 15.230 1.00 55.66 193 GLY A C 1
ATOM 1397 O O . GLY A 1 193 ? 15.713 -32.122 15.969 1.00 55.66 193 GLY A O 1
ATOM 1398 N N . GLY A 1 194 ? 13.813 -32.075 14.744 1.00 50.38 194 GLY A N 1
ATOM 1399 C CA . GLY A 1 194 ? 13.375 -30.753 15.172 1.00 50.38 194 GLY A CA 1
ATOM 1400 C C . GLY A 1 194 ? 13.206 -30.762 16.683 1.00 50.38 194 GLY A C 1
ATOM 1401 O O . GLY A 1 194 ? 12.289 -31.400 17.199 1.00 50.38 194 GLY A O 1
ATOM 1402 N N . GLY A 1 195 ? 14.136 -30.117 17.393 1.00 44.84 195 GLY A N 1
ATOM 1403 C CA . GLY A 1 195 ? 14.029 -29.920 18.830 1.00 44.84 195 GLY A CA 1
ATOM 1404 C C . GLY A 1 195 ? 12.665 -29.316 19.101 1.00 44.84 195 GLY A C 1
ATOM 1405 O O . GLY A 1 195 ? 12.405 -28.243 18.571 1.00 44.84 195 GLY A O 1
ATOM 1406 N N . ALA A 1 196 ? 11.817 -30.076 19.805 1.00 43.34 196 ALA A N 1
ATOM 1407 C CA . ALA A 1 196 ? 10.453 -29.747 20.202 1.00 43.34 196 ALA A CA 1
ATOM 1408 C C . ALA A 1 196 ? 9.947 -28.457 19.548 1.00 43.34 196 ALA A C 1
ATOM 1410 O O . ALA A 1 196 ? 10.059 -27.375 20.127 1.00 43.34 196 ALA A O 1
ATOM 1411 N N . GLY A 1 197 ? 9.445 -28.576 18.312 1.00 42.25 197 GLY A N 1
ATOM 1412 C CA . GLY A 1 197 ? 8.640 -27.517 17.728 1.00 42.25 197 GLY A CA 1
ATOM 1413 C C . GLY A 1 197 ? 7.584 -27.186 18.768 1.00 42.25 197 GLY A C 1
ATOM 1414 O O . GLY A 1 197 ? 6.833 -28.069 19.183 1.00 42.25 197 GLY A O 1
ATOM 1415 N N . ALA A 1 198 ? 7.622 -25.966 19.297 1.00 43.34 198 ALA A N 1
ATOM 1416 C CA . ALA A 1 198 ? 6.589 -25.502 20.196 1.00 43.34 198 ALA A CA 1
ATOM 1417 C C . ALA A 1 198 ? 5.287 -25.554 19.395 1.00 43.34 198 ALA A C 1
ATOM 1419 O O . ALA A 1 198 ? 5.028 -24.686 18.563 1.00 43.34 198 ALA A O 1
ATOM 1420 N N . ALA A 1 199 ? 4.514 -26.621 19.590 1.00 43.28 199 ALA A N 1
ATOM 1421 C CA . ALA A 1 199 ? 3.169 -26.720 19.072 1.00 43.28 199 ALA A CA 1
ATOM 1422 C C . ALA A 1 199 ? 2.383 -25.580 19.722 1.00 43.28 199 ALA A C 1
ATOM 1424 O O . ALA A 1 199 ? 2.074 -25.624 20.910 1.00 43.28 199 ALA A O 1
ATOM 1425 N N . GLY A 1 200 ? 2.142 -24.529 18.944 1.00 43.19 200 GLY A N 1
ATOM 1426 C CA . GLY A 1 200 ? 1.475 -23.323 19.411 1.00 43.19 200 GLY A CA 1
ATOM 1427 C C . GLY A 1 200 ? 2.421 -22.362 20.122 1.00 43.19 200 GLY A C 1
ATOM 1428 O O . GLY A 1 200 ? 2.483 -22.311 21.346 1.00 43.19 200 GLY A O 1
ATOM 1429 N N . LEU A 1 201 ? 3.075 -21.499 19.346 1.00 35.56 201 LEU A N 1
ATOM 1430 C CA . LEU A 1 201 ? 3.296 -20.135 19.814 1.00 35.56 201 LEU A CA 1
ATOM 1431 C C . LEU A 1 201 ? 1.945 -19.418 19.743 1.00 35.56 201 LEU A C 1
ATOM 1433 O O . LEU A 1 201 ? 1.591 -18.839 18.722 1.00 35.56 201 LEU A O 1
ATOM 1437 N N . SER A 1 202 ? 1.161 -19.503 20.814 1.00 42.03 202 SER A N 1
ATOM 1438 C CA . SER A 1 202 ? 0.103 -18.525 21.054 1.00 42.03 202 SER A CA 1
ATOM 1439 C C . SER A 1 202 ? 0.788 -17.188 21.331 1.00 42.03 202 SER A C 1
ATOM 1441 O O . SER A 1 202 ? 1.440 -17.047 22.368 1.00 42.03 202 SER A O 1
ATOM 1443 N N . LEU A 1 203 ? 0.723 -16.273 20.362 1.00 46.00 203 LEU A N 1
ATOM 1444 C CA . LEU A 1 203 ? 1.053 -14.864 20.573 1.00 46.00 203 LEU A CA 1
ATOM 1445 C C . LEU A 1 203 ? -0.014 -14.197 21.443 1.00 46.00 203 LEU A C 1
ATOM 1447 O O . LEU A 1 203 ? -1.193 -14.600 21.321 1.00 46.00 203 LEU A O 1
#

Secondary structure (DSSP, 8-state):
------SSSHHHHHHHTT-SS--GGGTTEEEEETTEEEEHHHHHHHHHHHHHHHHHHHHHHHHTTTPPS-PPPPHHHHHHHHHHHHHHHHHHHHHHHHHHHHT----HHHHHHHHHHHT-HHHHHTTTTS-HHHHHHHHHHHHHHHHHHHHHHTT----------SSHHHHHHHHHHHHH-GGGHHHHHHTTT-S---S----